Protein AF-A0A0Q6SC39-F1 (afdb_monomer_lite)

pLDDT: mean 83.77, std 18.22, range [26.28, 98.5]

Structure (mmCIF, N/CA/C/O backbone):
data_AF-A0A0Q6SC39-F1
#
_entry.id   AF-A0A0Q6SC39-F1
#
loop_
_atom_site.group_PDB
_atom_site.id
_atom_site.type_symbol
_atom_site.label_atom_id
_atom_site.label_alt_id
_atom_site.label_comp_id
_atom_site.label_asym_id
_atom_site.label_entity_id
_atom_site.label_seq_id
_atom_site.pdbx_PDB_ins_code
_atom_site.Cartn_x
_atom_site.Cartn_y
_atom_site.Cartn_z
_atom_site.occupancy
_atom_site.B_iso_or_equiv
_atom_site.auth_seq_id
_atom_site.auth_comp_id
_atom_site.auth_asym_id
_atom_site.auth_atom_id
_atom_site.pdbx_PDB_model_num
ATOM 1 N N . MET A 1 1 ? -21.296 -3.260 88.031 1.00 39.84 1 MET A N 1
ATOM 2 C CA . MET A 1 1 ? -19.851 -3.137 87.734 1.00 39.84 1 MET A CA 1
ATOM 3 C C . MET A 1 1 ? -19.519 -4.075 86.579 1.00 39.84 1 MET A C 1
ATOM 5 O O . MET A 1 1 ? -19.751 -5.253 86.766 1.00 39.84 1 MET A O 1
ATOM 9 N N . TYR A 1 2 ? -19.018 -3.526 85.454 1.00 38.09 2 TYR A N 1
ATOM 10 C CA . TYR A 1 2 ? -18.229 -4.161 84.362 1.00 38.09 2 TYR A CA 1
ATOM 11 C C . TYR A 1 2 ? -18.795 -5.415 83.644 1.00 38.09 2 TYR A C 1
ATOM 13 O O . TYR A 1 2 ? -19.240 -6.340 84.292 1.00 38.09 2 TYR A O 1
ATOM 21 N N . ARG A 1 3 ? -18.720 -5.637 82.322 1.00 42.62 3 ARG A N 1
ATOM 22 C CA . ARG A 1 3 ? -18.386 -4.903 81.079 1.00 42.62 3 ARG A CA 1
ATOM 23 C C . ARG A 1 3 ? -18.642 -5.920 79.929 1.00 42.62 3 ARG A C 1
ATOM 25 O O . ARG A 1 3 ? -18.236 -7.056 80.103 1.00 42.62 3 ARG A O 1
ATOM 32 N N . ARG A 1 4 ? -19.215 -5.468 78.793 1.00 48.25 4 ARG A N 1
ATOM 33 C CA . ARG A 1 4 ? -18.972 -5.835 77.356 1.00 48.25 4 ARG A CA 1
ATOM 34 C C . ARG A 1 4 ? -18.892 -7.336 76.963 1.00 48.25 4 ARG A C 1
ATOM 36 O O . ARG A 1 4 ? -18.172 -8.102 77.578 1.00 48.25 4 ARG A O 1
ATOM 43 N N . THR A 1 5 ? -19.516 -7.809 75.874 1.00 48.62 5 THR A N 1
ATOM 44 C CA . THR A 1 5 ? -19.033 -7.715 74.464 1.00 48.62 5 THR A CA 1
ATOM 45 C C . THR A 1 5 ? -20.111 -8.369 73.561 1.00 48.62 5 THR A C 1
ATOM 47 O O . THR A 1 5 ? -20.522 -9.484 73.847 1.00 48.62 5 THR A O 1
ATOM 50 N N . LEU A 1 6 ? -20.818 -7.624 72.700 1.00 45.66 6 LEU A N 1
ATOM 51 C CA . LEU A 1 6 ? -20.608 -7.482 71.242 1.00 45.66 6 LEU A CA 1
ATOM 52 C C . LEU A 1 6 ? -20.774 -8.783 70.422 1.00 45.66 6 LEU A C 1
ATOM 54 O O . LEU A 1 6 ? -19.853 -9.585 70.381 1.00 45.66 6 LEU A O 1
ATOM 58 N N . LEU A 1 7 ? -21.889 -8.914 69.689 1.00 38.16 7 LEU A N 1
ATOM 59 C CA . LEU A 1 7 ? -21.907 -9.410 68.301 1.00 38.16 7 LEU A CA 1
ATOM 60 C C . LEU A 1 7 ? -23.272 -9.100 67.659 1.00 38.16 7 LEU A C 1
ATOM 62 O O . LEU A 1 7 ? -24.247 -9.832 67.797 1.00 38.16 7 LEU A O 1
ATOM 66 N N . GLN A 1 8 ? -23.326 -7.943 66.997 1.00 40.03 8 GLN A N 1
ATOM 67 C CA . GLN A 1 8 ? -24.350 -7.581 66.020 1.00 40.03 8 GLN A CA 1
ATOM 68 C C . GLN A 1 8 ? -24.010 -8.274 64.698 1.00 40.03 8 GLN A C 1
ATOM 70 O O . GLN A 1 8 ? -22.961 -8.004 64.117 1.00 40.03 8 GLN A O 1
ATOM 75 N N . THR A 1 9 ? -24.898 -9.125 64.196 1.00 39.47 9 THR A N 1
ATOM 76 C CA . THR A 1 9 ? -24.872 -9.586 62.803 1.00 39.47 9 THR A CA 1
ATOM 77 C C . THR A 1 9 ? -25.864 -8.720 62.032 1.00 39.47 9 THR A C 1
ATOM 79 O O . THR A 1 9 ? -27.065 -8.975 62.030 1.00 39.47 9 THR A O 1
ATOM 82 N N . ILE A 1 10 ? -25.373 -7.621 61.455 1.00 43.56 10 ILE A N 1
ATOM 83 C CA . ILE A 1 10 ? -26.152 -6.771 60.551 1.00 43.56 10 ILE A CA 1
ATOM 84 C C . ILE A 1 10 ? -26.164 -7.446 59.182 1.00 43.56 10 ILE A C 1
ATOM 86 O O . ILE A 1 10 ? -25.128 -7.601 58.536 1.00 43.56 10 ILE A O 1
ATOM 90 N N . ALA A 1 11 ? -27.358 -7.849 58.760 1.00 38.91 11 ALA A N 1
ATOM 91 C CA . ALA A 1 11 ? -27.666 -8.212 57.392 1.00 38.91 11 ALA A CA 1
ATOM 92 C C . ALA A 1 11 ? -27.521 -6.968 56.498 1.00 38.91 11 ALA A C 1
ATOM 94 O O . ALA A 1 11 ? -28.356 -6.069 56.538 1.00 38.91 11 ALA A O 1
ATOM 95 N N . CYS A 1 12 ? -26.455 -6.922 55.699 1.00 32.28 12 CYS A N 1
ATOM 96 C CA . CYS A 1 12 ? -26.323 -6.006 54.569 1.00 32.28 12 CYS A CA 1
ATOM 97 C C . CYS A 1 12 ? -26.755 -6.759 53.306 1.00 32.28 12 CYS A C 1
ATOM 99 O O . CYS A 1 12 ? -25.953 -7.389 52.621 1.00 32.28 12 CYS A O 1
ATOM 101 N N . LEU A 1 13 ? -28.058 -6.732 53.045 1.00 33.56 13 LEU A N 1
ATOM 102 C CA . LEU A 1 13 ? -28.670 -7.114 51.780 1.00 33.56 13 LEU A CA 1
ATOM 103 C C . LEU A 1 13 ? -29.318 -5.855 51.200 1.00 33.56 13 LEU A C 1
ATOM 105 O O . LEU A 1 13 ? -29.989 -5.130 51.928 1.00 33.56 13 LEU A O 1
ATOM 109 N N . LEU A 1 14 ? -29.171 -5.696 49.882 1.00 34.84 14 LEU A N 1
ATOM 110 C CA . LEU A 1 14 ? -29.854 -4.744 48.994 1.00 34.84 14 LEU A CA 1
ATOM 111 C C . LEU A 1 14 ? -29.177 -3.375 48.842 1.00 34.84 14 LEU A C 1
ATOM 113 O O . LEU A 1 14 ? -29.286 -2.487 49.679 1.00 34.84 14 LEU A O 1
ATOM 117 N N . GLY A 1 15 ? -28.518 -3.212 47.692 1.00 30.25 15 GLY A N 1
ATOM 118 C CA . GLY A 1 15 ? -27.973 -1.928 47.260 1.00 30.25 15 GLY A CA 1
ATOM 119 C C . GLY A 1 15 ? -26.964 -1.969 46.112 1.00 30.25 15 GLY A C 1
ATOM 120 O O . GLY A 1 15 ? -26.379 -0.935 45.822 1.00 30.25 15 GLY A O 1
ATOM 121 N N . PHE A 1 16 ? -26.736 -3.106 45.439 1.00 32.59 16 PHE A N 1
ATOM 122 C CA . PHE A 1 16 ? -26.027 -3.102 44.154 1.00 32.59 16 PHE A CA 1
ATOM 123 C C . PHE A 1 16 ? -27.004 -2.630 43.072 1.00 32.59 16 PHE A C 1
ATOM 125 O O . PHE A 1 16 ? -27.629 -3.420 42.367 1.00 32.59 16 PHE A O 1
ATOM 132 N N . ALA A 1 17 ? -27.185 -1.312 42.994 1.00 29.38 17 ALA A N 1
ATOM 133 C CA . ALA A 1 17 ? -27.657 -0.681 41.778 1.00 29.38 17 ALA A CA 1
ATOM 134 C C . ALA A 1 17 ? -26.647 -1.049 40.689 1.00 29.38 17 ALA A C 1
ATOM 136 O O . ALA A 1 17 ? -25.486 -0.641 40.743 1.00 29.38 17 ALA A O 1
ATOM 137 N N . GLY A 1 18 ? -27.081 -1.897 39.759 1.00 28.31 18 GLY A N 1
ATOM 138 C CA . GLY A 1 18 ? -26.332 -2.241 38.567 1.00 28.31 18 GLY A CA 1
ATOM 139 C C . GLY A 1 18 ? -26.033 -0.970 37.789 1.00 28.31 18 GLY A C 1
ATOM 140 O O . GLY A 1 18 ? -26.856 -0.498 37.009 1.00 28.31 18 GLY A O 1
ATOM 141 N N . MET A 1 19 ? -24.845 -0.419 38.015 1.00 28.67 19 MET A N 1
ATOM 142 C CA . MET A 1 19 ? -24.201 0.490 37.091 1.00 28.67 19 MET A CA 1
ATOM 143 C C . MET A 1 19 ? -23.830 -0.363 35.879 1.00 28.67 19 MET A C 1
ATOM 145 O O . MET A 1 19 ? -22.755 -0.954 35.808 1.00 28.67 19 MET A O 1
ATOM 149 N N . LEU A 1 20 ? -24.791 -0.493 34.963 1.00 26.48 20 LEU A N 1
ATOM 150 C CA . LEU A 1 20 ? -24.542 -0.812 33.567 1.00 26.48 20 LEU A CA 1
ATOM 151 C C . LEU A 1 20 ? -23.579 0.263 33.056 1.00 26.48 20 LEU A C 1
ATOM 153 O O . LEU A 1 20 ? -23.995 1.312 32.574 1.00 26.48 20 LEU A O 1
ATOM 157 N N . MET A 1 21 ? -22.279 0.026 33.224 1.00 26.28 21 MET A N 1
ATOM 158 C CA . MET A 1 21 ? -21.268 0.655 32.394 1.00 26.28 21 MET A CA 1
ATOM 159 C C . MET A 1 21 ? -21.565 0.143 30.988 1.00 26.28 21 MET A C 1
ATOM 161 O O . MET A 1 21 ? -21.191 -0.972 30.629 1.00 26.28 21 MET A O 1
ATOM 165 N N . ALA A 1 22 ? -22.341 0.912 30.227 1.00 28.67 22 ALA A N 1
ATOM 166 C CA . ALA A 1 22 ? -22.345 0.782 28.786 1.00 28.67 22 ALA A CA 1
ATOM 167 C C . ALA A 1 22 ? -20.889 0.993 28.368 1.00 28.67 22 ALA A C 1
ATOM 169 O O . ALA A 1 22 ? -20.372 2.105 28.435 1.00 28.67 22 ALA A O 1
ATOM 170 N N . PHE A 1 23 ? -20.193 -0.102 28.075 1.00 31.17 23 PHE A N 1
ATOM 171 C CA . PHE A 1 23 ? -18.868 -0.056 27.487 1.00 31.17 23 PHE A CA 1
ATOM 172 C C . PHE A 1 23 ? -19.035 0.658 26.145 1.00 31.17 23 PHE A C 1
ATOM 174 O O . PHE A 1 23 ? -19.594 0.086 25.211 1.00 31.17 23 PHE A O 1
ATOM 181 N N . ASP A 1 24 ? -18.653 1.936 26.094 1.00 35.62 24 ASP A N 1
ATOM 182 C CA . ASP A 1 24 ? -18.688 2.755 24.886 1.00 35.62 24 ASP A CA 1
ATOM 183 C C . ASP A 1 24 ? -17.884 2.019 23.807 1.00 35.62 24 ASP A C 1
ATOM 185 O O . ASP A 1 24 ? -16.658 1.914 23.876 1.00 35.62 24 ASP A O 1
ATOM 189 N N . ALA A 1 25 ? -18.579 1.488 22.802 1.00 39.09 25 ALA A N 1
ATOM 190 C CA . ALA A 1 25 ? -18.015 0.823 21.626 1.00 39.09 25 ALA A CA 1
ATOM 191 C C . ALA A 1 25 ? -17.324 1.829 20.670 1.00 39.09 25 ALA A C 1
ATOM 193 O O . ALA A 1 25 ? -17.431 1.728 19.451 1.00 39.09 25 ALA A O 1
ATOM 194 N N . ARG A 1 26 ? -16.674 2.860 21.230 1.00 52.12 26 ARG A N 1
ATOM 195 C CA . ARG A 1 26 ? -16.344 4.145 20.589 1.00 52.12 26 ARG A CA 1
ATOM 196 C C . ARG A 1 26 ? -14.911 4.604 20.870 1.00 52.12 26 ARG A C 1
ATOM 198 O O . ARG A 1 26 ? -14.670 5.790 21.084 1.00 52.12 26 ARG A O 1
ATOM 205 N N . ALA A 1 27 ? -13.954 3.684 20.942 1.00 56.66 27 ALA A N 1
ATOM 206 C CA . ALA A 1 27 ? -12.552 4.069 21.078 1.00 56.66 27 ALA A CA 1
ATOM 207 C C . ALA A 1 27 ? -12.064 4.683 19.754 1.00 56.66 27 ALA A C 1
ATOM 209 O O . ALA A 1 27 ? -11.552 3.983 18.893 1.00 56.66 27 ALA A O 1
ATOM 210 N N . TYR A 1 28 ? -12.289 5.984 19.585 1.00 74.88 28 TYR A N 1
ATOM 211 C CA . TYR A 1 28 ? -11.718 6.804 18.523 1.00 74.88 28 TYR A CA 1
ATOM 212 C C . TYR A 1 28 ? -11.160 8.095 19.108 1.00 74.88 28 TYR A C 1
ATOM 214 O O . TYR A 1 28 ? -11.706 8.630 20.085 1.00 74.88 28 TYR A O 1
ATOM 222 N N . SER A 1 29 ? -10.089 8.628 18.519 1.00 84.94 29 SER A N 1
ATOM 223 C CA . SER A 1 29 ? -9.516 9.872 19.021 1.00 84.94 29 SER A CA 1
ATOM 224 C C . SER A 1 29 ? -10.442 11.062 18.756 1.00 84.94 29 SER A C 1
ATOM 226 O O . SER A 1 29 ? -11.143 11.165 17.743 1.00 84.94 29 SER A O 1
ATOM 228 N N . ALA A 1 30 ? -10.440 12.031 19.677 1.00 89.12 30 ALA A N 1
ATOM 229 C CA . ALA A 1 30 ? -11.134 13.303 19.465 1.00 89.12 30 ALA A CA 1
ATOM 230 C C . ALA A 1 30 ? -10.626 14.025 18.200 1.00 89.12 30 ALA A C 1
ATOM 232 O O . ALA A 1 30 ? -11.379 14.770 17.568 1.00 89.12 30 ALA A O 1
ATOM 233 N N . VAL A 1 31 ? -9.370 13.764 17.822 1.00 91.31 31 VAL A N 1
ATOM 234 C CA . VAL A 1 31 ? -8.718 14.275 16.614 1.00 91.31 31 VAL A CA 1
ATOM 235 C C . VAL A 1 31 ? -9.387 13.713 15.360 1.00 91.31 31 VAL A C 1
ATOM 237 O O . VAL A 1 31 ? -9.890 14.500 14.556 1.00 91.31 31 VAL A O 1
ATOM 240 N N . ALA A 1 32 ? -9.504 12.385 15.240 1.00 91.12 32 ALA A N 1
ATOM 241 C CA . ALA A 1 32 ? -10.145 11.737 14.096 1.00 91.12 32 ALA A CA 1
ATOM 242 C C . ALA A 1 32 ? -11.589 12.230 13.890 1.00 91.12 32 ALA A C 1
ATOM 244 O O . ALA A 1 32 ? -11.979 12.626 12.788 1.00 91.12 32 ALA A O 1
ATOM 245 N N . ARG A 1 33 ? -12.370 12.338 14.977 1.00 90.88 33 ARG A N 1
ATOM 246 C CA . ARG A 1 33 ? -13.735 12.897 14.918 1.00 90.88 33 ARG A CA 1
ATOM 247 C C . ARG A 1 33 ? -13.774 14.330 14.397 1.00 90.88 33 ARG A C 1
ATOM 249 O O . ARG A 1 33 ? -14.713 14.700 13.691 1.00 90.88 33 ARG A O 1
ATOM 256 N N . SER A 1 34 ? -12.818 15.157 14.818 1.00 91.88 34 SER A N 1
ATOM 257 C CA . SER A 1 34 ? -12.740 16.558 14.410 1.00 91.88 34 SER A CA 1
ATOM 258 C C . SER A 1 34 ? -12.472 16.667 12.910 1.00 91.88 34 SER A C 1
ATOM 260 O O . SER A 1 34 ? -13.179 17.404 12.223 1.00 91.88 34 SER A O 1
ATOM 262 N N . CYS A 1 35 ? -11.532 15.871 12.391 1.00 91.06 35 CYS A N 1
ATOM 263 C CA . CYS A 1 35 ? -11.224 15.806 10.963 1.00 91.06 35 CYS A CA 1
ATOM 264 C C . CYS A 1 35 ? -12.421 15.338 10.129 1.00 91.06 35 CYS A C 1
ATOM 266 O O . CYS A 1 35 ? -12.805 16.020 9.183 1.00 91.06 35 CYS A O 1
ATOM 268 N N . ILE A 1 36 ? -13.091 14.253 10.532 1.00 90.56 36 ILE A N 1
ATOM 269 C CA . ILE A 1 36 ? -14.281 13.761 9.822 1.00 90.56 36 ILE A CA 1
ATOM 270 C C . ILE A 1 36 ? -15.384 14.832 9.788 1.00 90.56 36 ILE A C 1
ATOM 272 O O . ILE A 1 36 ? -15.972 15.093 8.741 1.00 90.56 36 ILE A O 1
ATOM 276 N N . ARG A 1 37 ? -15.655 15.509 10.914 1.00 90.50 37 ARG A N 1
ATOM 277 C CA . ARG A 1 37 ? -16.643 16.604 10.956 1.00 90.50 37 ARG A CA 1
ATOM 278 C C . ARG A 1 37 ? -16.255 17.777 10.060 1.00 90.50 37 ARG A C 1
ATOM 280 O O . ARG A 1 37 ? -17.143 18.379 9.457 1.00 90.50 37 ARG A O 1
ATOM 287 N N . ALA A 1 38 ? -14.969 18.122 10.004 1.00 87.56 38 ALA A N 1
ATOM 288 C CA . ALA A 1 38 ? -14.474 19.184 9.140 1.00 87.56 38 ALA A CA 1
ATOM 289 C C . ALA A 1 38 ? -14.708 18.832 7.664 1.00 87.56 38 ALA A C 1
ATOM 291 O O . ALA A 1 38 ? -15.364 19.606 6.967 1.00 87.56 38 ALA A O 1
ATOM 292 N N . GLU A 1 39 ? -14.291 17.642 7.228 1.00 83.69 39 GLU A N 1
ATOM 293 C CA . GLU A 1 39 ? -14.503 17.167 5.853 1.00 83.69 39 GLU A CA 1
ATOM 294 C C . GLU A 1 39 ? -15.988 17.142 5.473 1.00 83.69 39 GLU A C 1
ATOM 296 O O . GLU A 1 39 ? -16.384 17.664 4.433 1.00 83.69 39 GLU A O 1
ATOM 301 N N . LEU A 1 40 ? -16.853 16.636 6.354 1.00 80.62 40 LEU A N 1
ATOM 302 C CA . LEU A 1 40 ? -18.294 16.607 6.101 1.00 80.62 40 LEU A CA 1
ATOM 303 C C . LEU A 1 40 ? -18.914 18.010 6.001 1.00 80.62 40 LEU A C 1
ATOM 305 O O . LEU A 1 40 ? -19.813 18.226 5.187 1.00 80.62 40 LEU A O 1
ATOM 309 N N . LYS A 1 41 ? -18.445 18.976 6.804 1.00 80.50 41 LYS A N 1
ATOM 310 C CA . LYS A 1 41 ? -18.946 20.361 6.789 1.00 80.50 41 LYS A CA 1
ATOM 311 C C . LYS A 1 41 ? -18.561 21.103 5.512 1.00 80.50 41 LYS A C 1
ATOM 313 O O . LYS A 1 41 ? -19.335 21.934 5.042 1.00 80.50 41 LYS A O 1
ATOM 318 N N . HIS A 1 42 ? -17.387 20.820 4.956 1.00 70.19 42 HIS A N 1
ATOM 319 C CA . HIS A 1 42 ? -16.942 21.416 3.697 1.00 70.19 42 HIS A CA 1
ATOM 320 C C . HIS A 1 42 ? -17.617 20.791 2.465 1.00 70.19 42 HIS A C 1
ATOM 322 O O . HIS A 1 42 ? -17.372 21.235 1.344 1.00 70.19 42 HIS A O 1
ATOM 328 N N . GLY A 1 43 ? -18.521 19.828 2.692 1.00 59.91 43 GLY A N 1
ATOM 329 C CA . GLY A 1 43 ? -18.917 18.846 1.703 1.00 59.91 43 GLY A CA 1
ATOM 330 C C . GLY A 1 43 ? -17.727 17.924 1.497 1.00 59.91 43 GLY A C 1
ATOM 331 O O . GLY A 1 43 ? -16.680 18.398 1.056 1.00 59.91 43 GLY A O 1
ATOM 332 N N . LEU A 1 44 ? -17.891 16.623 1.789 1.00 58.81 44 LEU A N 1
ATOM 333 C CA . LEU A 1 44 ? -16.975 15.586 1.286 1.00 58.81 44 LEU A CA 1
ATOM 334 C C . LEU A 1 44 ? -16.578 16.016 -0.112 1.00 58.81 44 LEU A C 1
ATOM 336 O O . LEU A 1 44 ? -17.506 16.340 -0.854 1.00 58.81 44 LEU A O 1
ATOM 340 N N . LYS A 1 45 ? -15.281 16.134 -0.428 1.00 52.12 45 LYS A N 1
ATOM 341 C CA . LYS A 1 45 ? -14.806 16.595 -1.742 1.00 52.12 45 LYS A CA 1
ATOM 342 C C . LYS A 1 45 ? -15.533 15.807 -2.837 1.00 52.12 45 LYS A C 1
ATOM 344 O O . LYS A 1 45 ? -15.085 14.772 -3.301 1.00 52.12 45 LYS A O 1
ATOM 349 N N . THR A 1 46 ? -16.691 16.310 -3.248 1.00 39.25 46 THR A N 1
ATOM 350 C CA . THR A 1 46 ? -17.606 15.689 -4.210 1.00 39.25 46 THR A CA 1
ATOM 351 C C . THR A 1 46 ? -17.131 16.010 -5.624 1.00 39.25 46 THR A C 1
ATOM 353 O O . THR A 1 46 ? -17.710 15.558 -6.607 1.00 39.25 46 THR A O 1
ATOM 356 N N . GLY A 1 47 ? -16.027 16.757 -5.738 1.00 34.69 47 GLY A N 1
ATOM 357 C CA . GLY A 1 47 ? -15.279 16.988 -6.958 1.00 34.69 47 GLY A CA 1
ATOM 358 C C . GLY A 1 47 ? -14.352 15.824 -7.285 1.00 34.69 47 GLY A C 1
ATOM 359 O O . GLY A 1 47 ? -13.149 15.987 -7.183 1.00 34.69 47 GLY A O 1
ATOM 360 N N . ILE A 1 48 ? -14.927 14.693 -7.703 1.00 38.84 48 ILE A N 1
ATOM 361 C CA . ILE A 1 48 ? -14.440 13.762 -8.747 1.00 38.84 48 ILE A CA 1
ATOM 362 C C . ILE A 1 48 ? -13.045 13.097 -8.574 1.00 38.84 48 ILE A C 1
ATOM 364 O O . ILE A 1 48 ? -12.803 12.079 -9.216 1.00 38.84 48 ILE A O 1
ATOM 368 N N . THR A 1 49 ? -12.134 13.556 -7.714 1.00 51.81 49 THR A N 1
ATOM 369 C CA . THR A 1 49 ? -10.804 12.947 -7.545 1.00 51.81 49 THR A CA 1
ATOM 370 C C . THR A 1 49 ? -10.733 12.130 -6.261 1.00 51.81 49 THR A C 1
ATOM 372 O O . THR A 1 49 ? -10.570 12.685 -5.174 1.00 51.81 49 THR A O 1
ATOM 375 N N . GLN A 1 50 ? -10.837 10.811 -6.421 1.00 64.25 50 GLN A N 1
ATOM 376 C CA . GLN A 1 50 ? -10.506 9.813 -5.404 1.00 64.25 50 GLN A CA 1
ATOM 377 C C . GLN A 1 50 ? -9.075 10.048 -4.893 1.00 64.25 50 GLN A C 1
ATOM 379 O O . GLN A 1 50 ? -8.171 10.312 -5.693 1.00 64.25 50 GLN A O 1
ATOM 384 N N . SER A 1 51 ? -8.858 9.985 -3.577 1.00 80.50 51 SER A N 1
ATOM 385 C CA . SER A 1 51 ? -7.498 10.075 -3.030 1.00 80.50 51 SER A CA 1
ATOM 386 C C . SER A 1 51 ? -6.700 8.808 -3.362 1.00 80.50 51 SER A C 1
ATOM 388 O O . SER A 1 51 ? -7.272 7.743 -3.597 1.00 80.50 51 SER A O 1
ATOM 390 N N . GLU A 1 52 ? -5.367 8.893 -3.360 1.00 83.75 52 GLU A N 1
ATOM 391 C CA . GLU A 1 52 ? -4.509 7.712 -3.538 1.00 83.75 52 GLU A CA 1
ATOM 392 C C . GLU A 1 52 ? -4.848 6.628 -2.500 1.00 83.75 52 GLU A C 1
ATOM 394 O O . GLU A 1 52 ? -5.036 5.470 -2.862 1.00 83.75 52 GLU A O 1
ATOM 399 N N . ALA A 1 53 ? -5.019 7.009 -1.230 1.00 86.75 53 ALA A N 1
ATOM 400 C CA . ALA A 1 53 ? -5.387 6.082 -0.163 1.00 86.75 53 ALA A CA 1
ATOM 401 C C . ALA A 1 53 ? -6.754 5.427 -0.404 1.00 86.75 53 ALA A C 1
ATOM 403 O O . ALA A 1 53 ? -6.897 4.218 -0.230 1.00 86.75 53 ALA A O 1
ATOM 404 N N . GLU A 1 54 ? -7.747 6.194 -0.861 1.00 90.44 54 GLU A N 1
ATOM 405 C CA . GLU A 1 54 ? -9.063 5.652 -1.191 1.00 90.44 54 GLU A CA 1
ATOM 406 C C . GLU A 1 54 ? -8.986 4.661 -2.363 1.00 90.44 54 GLU A C 1
ATOM 408 O O . GLU A 1 54 ? -9.583 3.588 -2.291 1.00 90.44 54 GLU A O 1
ATOM 413 N N . SER A 1 55 ? -8.200 4.958 -3.404 1.00 90.12 55 SER A N 1
ATOM 414 C CA . SER A 1 55 ? -7.960 4.021 -4.516 1.00 90.12 55 SER A CA 1
ATOM 415 C C . SER A 1 55 ? -7.332 2.717 -4.029 1.00 90.12 55 SER A C 1
ATOM 417 O O . SER A 1 55 ? -7.780 1.634 -4.402 1.00 90.12 55 SER A O 1
ATOM 419 N N . ARG A 1 56 ? -6.335 2.801 -3.143 1.00 91.81 56 ARG A N 1
ATOM 420 C CA . ARG A 1 56 ? -5.649 1.625 -2.589 1.00 91.81 56 ARG A CA 1
ATOM 421 C C . ARG A 1 56 ? -6.570 0.783 -1.711 1.00 91.81 56 ARG A C 1
ATOM 423 O O . ARG A 1 56 ? -6.557 -0.437 -1.826 1.00 91.81 56 ARG A O 1
ATOM 430 N N . ILE A 1 57 ? -7.416 1.402 -0.887 1.00 93.69 57 ILE A N 1
ATOM 431 C CA . ILE A 1 57 ? -8.438 0.679 -0.111 1.00 93.69 57 ILE A CA 1
ATOM 432 C C . ILE A 1 57 ? -9.405 -0.062 -1.038 1.00 93.69 57 ILE A C 1
ATOM 434 O O . ILE A 1 57 ? -9.769 -1.203 -0.760 1.00 93.69 57 ILE A O 1
ATOM 438 N N . TYR A 1 58 ? -9.796 0.549 -2.157 1.00 93.00 58 TYR A N 1
ATOM 439 C CA . TYR A 1 58 ? -10.710 -0.079 -3.111 1.00 93.00 58 TYR A CA 1
ATOM 440 C C . TYR A 1 58 ? -10.048 -1.261 -3.825 1.00 93.00 58 TYR A C 1
ATOM 442 O O . TYR A 1 58 ? -10.675 -2.307 -3.989 1.00 93.00 58 TYR A O 1
ATOM 450 N N . GLU A 1 59 ? -8.781 -1.126 -4.214 1.00 92.06 59 GLU A N 1
ATOM 451 C CA . GLU A 1 59 ? -7.975 -2.222 -4.763 1.00 92.06 59 GLU A CA 1
ATOM 452 C C . GLU A 1 59 ? -7.867 -3.388 -3.771 1.00 92.06 59 GLU A C 1
ATOM 454 O O . GLU A 1 59 ? -8.145 -4.532 -4.136 1.00 92.06 59 GLU A O 1
ATOM 459 N N . ILE A 1 60 ? -7.554 -3.094 -2.502 1.00 95.06 60 ILE A N 1
ATOM 460 C CA . ILE A 1 60 ? -7.487 -4.094 -1.432 1.00 95.06 60 ILE A CA 1
ATOM 461 C C . ILE A 1 60 ? -8.838 -4.786 -1.258 1.00 95.06 60 ILE A C 1
ATOM 463 O O . ILE A 1 60 ? -8.890 -6.010 -1.280 1.00 95.06 60 ILE A O 1
ATOM 467 N N . ALA A 1 61 ? -9.933 -4.034 -1.118 1.00 93.75 61 ALA A N 1
ATOM 468 C CA . ALA A 1 61 ? -11.268 -4.601 -0.944 1.00 93.75 61 ALA A CA 1
ATOM 469 C C . ALA A 1 61 ? -11.640 -5.540 -2.097 1.00 93.75 61 ALA A C 1
ATOM 471 O O . ALA A 1 61 ? -12.053 -6.678 -1.863 1.00 93.75 61 ALA A O 1
ATOM 472 N N . ASN A 1 62 ? -11.408 -5.110 -3.336 1.00 92.81 62 ASN A N 1
ATOM 473 C CA . ASN A 1 62 ? -11.703 -5.918 -4.513 1.00 92.81 62 ASN A CA 1
ATOM 474 C C . ASN A 1 62 ? -10.844 -7.192 -4.579 1.00 92.81 62 ASN A C 1
ATOM 476 O O . ASN A 1 62 ? -11.360 -8.249 -4.947 1.00 92.81 62 ASN A O 1
ATOM 480 N N . SER A 1 63 ? -9.566 -7.135 -4.185 1.00 89.88 63 SER A N 1
ATOM 481 C CA . SER A 1 63 ? -8.653 -8.292 -4.245 1.00 89.88 63 SER A CA 1
ATOM 482 C C . SER A 1 63 ? -9.027 -9.428 -3.277 1.00 89.88 63 SER A C 1
ATOM 484 O O . SER A 1 63 ? -8.659 -10.592 -3.489 1.00 89.88 63 SER A O 1
ATOM 486 N N . ILE A 1 64 ? -9.824 -9.113 -2.252 1.00 87.56 64 ILE A N 1
ATOM 487 C CA . ILE A 1 64 ? -10.378 -10.066 -1.279 1.00 87.56 64 ILE A CA 1
ATOM 488 C C . ILE A 1 64 ? -11.892 -10.286 -1.437 1.00 87.56 64 ILE A C 1
ATOM 490 O O . ILE A 1 64 ? -12.507 -10.943 -0.598 1.00 87.56 64 ILE A O 1
ATOM 494 N N . GLY A 1 65 ? -12.499 -9.778 -2.514 1.00 87.88 65 GLY A N 1
ATOM 495 C CA . GLY A 1 65 ? -13.911 -10.006 -2.836 1.00 87.88 65 GLY A CA 1
ATOM 496 C C . GLY A 1 65 ? -14.907 -9.199 -1.996 1.00 87.88 65 GLY A C 1
ATOM 497 O O . GLY A 1 65 ? -16.060 -9.610 -1.861 1.00 87.88 65 GLY A O 1
ATOM 498 N N . LEU A 1 66 ? -14.487 -8.066 -1.431 1.00 89.19 66 LEU A N 1
ATOM 499 C CA . LEU A 1 66 ? -15.355 -7.126 -0.725 1.00 89.19 66 LEU A CA 1
ATOM 500 C C . LEU A 1 66 ? -15.701 -5.930 -1.614 1.00 89.19 66 LEU A C 1
ATOM 502 O O . LEU A 1 66 ? -14.857 -5.397 -2.327 1.00 89.19 66 LEU A O 1
ATOM 506 N N . ALA A 1 67 ? -16.948 -5.468 -1.529 1.00 86.94 67 ALA A N 1
ATOM 507 C CA . ALA A 1 67 ? -17.331 -4.193 -2.118 1.00 86.94 67 ALA A CA 1
ATOM 508 C C . ALA A 1 67 ? -16.821 -3.052 -1.215 1.00 86.94 67 ALA A C 1
ATOM 510 O O . ALA A 1 67 ? -17.180 -3.033 -0.037 1.00 86.94 67 ALA A O 1
ATOM 511 N N . PRO A 1 68 ? -16.049 -2.076 -1.727 1.00 79.62 68 PRO A N 1
ATOM 512 C CA . PRO A 1 68 ? -15.543 -0.962 -0.916 1.00 79.62 68 PRO A CA 1
ATOM 513 C C . PRO A 1 68 ? -16.617 0.081 -0.554 1.00 79.62 68 PRO A C 1
ATOM 515 O O . PRO A 1 68 ? -16.326 1.103 0.065 1.00 79.62 68 PRO A O 1
ATOM 518 N N . SER A 1 69 ? -17.870 -0.141 -0.960 1.00 81.00 69 SER A N 1
ATOM 519 C CA . SER A 1 69 ? -18.965 0.803 -0.763 1.00 81.00 69 SER A CA 1
ATOM 520 C C . SER A 1 69 ? -19.234 1.065 0.720 1.00 81.00 69 SER A C 1
ATOM 522 O O . SER A 1 69 ? -19.442 0.124 1.483 1.00 81.00 69 SER A O 1
ATOM 524 N N . GLY A 1 70 ? -19.334 2.343 1.092 1.00 84.31 70 GLY A N 1
ATOM 525 C CA . GLY A 1 70 ? -19.726 2.768 2.441 1.00 84.31 70 GLY A CA 1
ATOM 526 C C . GLY A 1 70 ? -18.564 3.086 3.384 1.00 84.31 70 GLY A C 1
ATOM 527 O O . GLY A 1 70 ? -18.821 3.483 4.520 1.00 84.31 70 GLY A O 1
ATOM 528 N N . ILE A 1 71 ? -17.319 2.963 2.915 1.00 90.44 71 ILE A N 1
ATOM 529 C CA . ILE A 1 71 ? -16.121 3.391 3.643 1.00 90.44 71 ILE A CA 1
ATOM 530 C C . ILE A 1 71 ? -15.765 4.810 3.211 1.00 90.44 71 ILE A C 1
ATOM 532 O O . ILE A 1 71 ? -15.653 5.093 2.020 1.00 90.44 71 ILE A O 1
ATOM 536 N N . VAL A 1 72 ? -15.566 5.698 4.179 1.00 91.75 72 VAL A N 1
ATOM 537 C CA . VAL A 1 72 ? -15.122 7.073 3.948 1.00 91.75 72 VAL A CA 1
ATOM 538 C C . VAL A 1 72 ? -13.667 7.201 4.384 1.00 91.75 72 VAL A C 1
ATOM 540 O O . VAL A 1 72 ? -13.345 7.040 5.560 1.00 91.75 72 VAL A O 1
ATOM 543 N N . VAL A 1 73 ? -12.781 7.505 3.439 1.00 92.19 73 VAL A N 1
ATOM 544 C CA . VAL A 1 73 ? -11.349 7.682 3.706 1.00 92.19 73 VAL A CA 1
ATOM 545 C C . VAL A 1 73 ? -11.046 9.171 3.879 1.00 92.19 73 VAL A C 1
ATOM 547 O O . VAL A 1 73 ? -11.360 9.976 3.005 1.00 92.19 73 VAL A O 1
ATOM 550 N N . VAL A 1 74 ? -10.460 9.551 5.015 1.00 92.00 74 VAL A N 1
ATOM 551 C CA . VAL A 1 74 ? -10.241 10.947 5.419 1.00 92.00 74 VAL A CA 1
ATOM 552 C C . VAL A 1 74 ? -8.767 11.185 5.724 1.00 92.00 74 VAL A C 1
ATOM 554 O O . VAL A 1 74 ? -8.215 10.581 6.640 1.00 92.00 74 VAL A O 1
ATOM 557 N N . ASP A 1 75 ? -8.145 12.111 4.997 1.00 92.12 75 ASP A N 1
ATOM 558 C CA . ASP A 1 75 ? -6.833 12.638 5.376 1.00 92.12 75 ASP A CA 1
ATOM 559 C C . ASP A 1 75 ? -6.980 13.626 6.544 1.00 92.12 75 ASP A C 1
ATOM 561 O O . ASP A 1 75 ? -7.824 14.524 6.542 1.00 92.12 75 ASP A O 1
ATOM 565 N N . CYS A 1 76 ? -6.163 13.433 7.569 1.00 91.88 76 CYS A N 1
ATOM 566 C CA . CYS A 1 76 ? -6.160 14.175 8.813 1.00 91.88 76 CYS A CA 1
ATOM 567 C C . CYS A 1 76 ? -4.714 14.386 9.261 1.00 91.88 76 CYS A C 1
ATOM 569 O O . CYS A 1 76 ? -4.183 13.650 10.089 1.00 91.88 76 CYS A O 1
ATOM 571 N N . GLY A 1 77 ? -4.073 15.442 8.758 1.00 90.62 77 GLY A N 1
ATOM 572 C CA . GLY A 1 77 ? -2.683 15.768 9.105 1.00 90.62 77 GLY A CA 1
ATOM 573 C C . GLY A 1 77 ? -2.425 16.087 10.588 1.00 90.62 77 GLY A C 1
ATOM 574 O O . GLY A 1 77 ? -1.273 16.220 10.990 1.00 90.62 77 GLY A O 1
ATOM 575 N N . SER A 1 78 ? -3.473 16.236 11.407 1.00 91.69 78 SER A N 1
ATOM 576 C CA . SER A 1 78 ? -3.368 16.386 12.865 1.00 91.69 78 SER A CA 1
ATOM 577 C C . SER A 1 78 ? -3.398 15.058 13.624 1.00 91.69 78 SER A C 1
ATOM 579 O O . SER A 1 78 ? -3.074 15.047 14.813 1.00 91.69 78 SER A O 1
ATOM 581 N N . LEU A 1 79 ? -3.783 13.960 12.967 1.00 89.50 79 LEU A N 1
ATOM 582 C CA . LEU A 1 79 ? -3.642 12.612 13.505 1.00 89.50 79 LEU A CA 1
ATOM 583 C C . LEU A 1 79 ? -2.157 12.231 13.516 1.00 89.50 79 LEU A C 1
ATOM 585 O O . LEU A 1 79 ? -1.395 12.699 12.674 1.00 89.50 79 LEU A O 1
ATOM 589 N N . HIS A 1 80 ? -1.714 11.419 14.472 1.00 88.69 80 HIS A N 1
ATOM 590 C CA . HIS A 1 80 ? -0.315 10.985 14.504 1.00 88.69 80 HIS A CA 1
ATOM 591 C C . HIS A 1 80 ? -0.016 9.936 13.416 1.00 88.69 80 HIS A C 1
ATOM 593 O O . HIS A 1 80 ? 1.052 9.968 12.810 1.00 88.69 80 HIS A O 1
ATOM 599 N N . ASP A 1 81 ? -0.976 9.050 13.160 1.00 90.12 81 ASP A N 1
ATOM 600 C CA . ASP A 1 81 ? -0.859 7.831 12.360 1.00 90.12 81 ASP A CA 1
ATOM 601 C C . ASP A 1 81 ? -2.168 7.549 11.588 1.00 90.12 81 ASP A C 1
ATOM 603 O O . ASP A 1 81 ? -2.584 8.387 10.783 1.00 90.12 81 ASP A O 1
ATOM 607 N N . GLY A 1 82 ? -2.789 6.382 11.782 1.00 91.56 82 GLY A N 1
ATOM 608 C CA . GLY A 1 82 ? -4.025 5.935 11.150 1.00 91.56 82 GLY A CA 1
ATOM 609 C C . GLY A 1 82 ? -4.993 5.350 12.177 1.00 91.56 82 GLY A C 1
ATOM 610 O O . GLY A 1 82 ? -4.579 4.811 13.197 1.00 91.56 82 GLY A O 1
ATOM 611 N N . GLU A 1 83 ? -6.289 5.501 11.919 1.00 93.56 83 GLU A N 1
ATOM 612 C CA . GLU A 1 83 ? -7.358 4.932 12.734 1.00 93.56 83 GLU A CA 1
ATOM 613 C C . GLU A 1 83 ? -8.525 4.471 11.849 1.00 93.56 83 GLU A C 1
ATOM 615 O O . GLU A 1 83 ? -8.992 5.194 10.961 1.00 93.56 83 GLU A O 1
ATOM 620 N N . ALA A 1 84 ? -9.076 3.303 12.166 1.00 93.62 84 ALA A N 1
ATOM 621 C CA . ALA A 1 84 ? -10.329 2.793 11.626 1.00 93.62 84 ALA A CA 1
ATOM 622 C C . ALA A 1 84 ? -11.492 2.966 12.615 1.00 93.62 84 ALA A C 1
ATOM 624 O O . ALA A 1 84 ? -11.420 2.561 13.777 1.00 93.62 84 ALA A O 1
ATOM 625 N N . LEU A 1 85 ? -12.607 3.527 12.144 1.00 91.06 85 LEU A N 1
ATOM 626 C CA . LEU A 1 85 ? -13.734 3.919 12.983 1.00 91.06 85 LEU A CA 1
ATOM 627 C C . LEU A 1 85 ? -15.063 3.404 12.441 1.00 91.06 85 LEU A C 1
ATOM 629 O O . LEU A 1 85 ? -15.315 3.381 11.238 1.00 91.06 85 LEU A O 1
ATOM 633 N N . TYR A 1 86 ? -15.965 3.105 13.370 1.00 92.12 86 TYR A N 1
ATOM 634 C CA . TYR A 1 86 ? -17.379 2.885 13.098 1.00 92.12 86 TYR A CA 1
ATOM 635 C C . TYR A 1 86 ? -18.215 3.844 13.945 1.00 92.12 86 TYR A C 1
ATOM 637 O O . TYR A 1 86 ? -17.954 4.012 15.139 1.00 92.12 86 TYR A O 1
ATOM 645 N N . SER A 1 87 ? -19.243 4.440 13.343 1.00 90.75 87 SER A N 1
ATOM 646 C CA . SER A 1 87 ? -20.268 5.197 14.063 1.00 90.75 87 SER A CA 1
ATOM 647 C C . SER A 1 87 ? -21.664 4.672 13.755 1.00 90.75 87 SER A C 1
ATOM 649 O O . SER A 1 87 ? -22.005 4.408 12.601 1.00 90.75 87 SER A O 1
ATOM 651 N N . ASP A 1 88 ? -22.481 4.570 14.803 1.00 89.50 88 ASP A N 1
ATOM 652 C CA . ASP A 1 88 ? -23.884 4.152 14.768 1.00 89.50 88 ASP A CA 1
ATOM 653 C C . ASP A 1 88 ? -24.872 5.320 14.596 1.00 89.50 88 ASP A C 1
ATOM 655 O O . ASP A 1 88 ? -26.084 5.103 14.575 1.00 89.50 88 ASP A O 1
ATOM 659 N N . GLY A 1 89 ? -24.386 6.561 14.498 1.00 89.44 89 GLY A N 1
ATOM 660 C CA . GLY A 1 89 ? -25.237 7.744 14.365 1.00 89.44 89 GLY A CA 1
ATOM 661 C C . GLY A 1 89 ? -25.785 8.323 15.676 1.00 89.44 89 GLY A C 1
ATOM 662 O O . GLY A 1 89 ? -26.348 9.419 15.671 1.00 89.44 89 GLY A O 1
ATOM 663 N N . GLN A 1 90 ? -25.661 7.619 16.806 1.00 86.62 90 GLN A N 1
ATOM 664 C CA . GLN A 1 90 ? -26.457 7.913 18.009 1.00 86.62 90 GLN A CA 1
ATOM 665 C C . GLN A 1 90 ? -25.966 9.134 18.799 1.00 86.62 90 GLN A C 1
ATOM 667 O O . GLN A 1 90 ? -26.725 9.725 19.564 1.00 86.62 90 GLN A O 1
ATOM 672 N N . ASP A 1 91 ? -24.707 9.539 18.632 1.00 82.19 91 ASP A N 1
ATOM 673 C CA . ASP A 1 91 ? -24.110 10.694 19.317 1.00 82.19 91 ASP A CA 1
ATOM 674 C C . ASP A 1 91 ? -24.080 11.967 18.446 1.00 82.19 91 ASP A C 1
ATOM 676 O O . ASP A 1 91 ? -23.309 12.900 18.700 1.00 82.19 91 ASP A O 1
ATOM 680 N N . GLY A 1 92 ? -24.908 12.002 17.395 1.00 84.19 92 GLY A N 1
ATOM 681 C CA . GLY A 1 92 ? -24.946 13.086 16.412 1.00 84.19 92 GLY A CA 1
ATOM 682 C C . GLY A 1 92 ? -23.726 13.122 15.486 1.00 84.19 92 GLY A C 1
ATOM 683 O O . GLY A 1 92 ? -23.585 14.053 14.691 1.00 84.19 92 GLY A O 1
ATOM 684 N N . PHE A 1 93 ? -22.822 12.144 15.585 1.00 85.88 93 PHE A N 1
ATOM 685 C CA . PHE A 1 93 ? -21.812 11.887 14.569 1.00 85.88 93 PHE A CA 1
ATOM 686 C C . PHE A 1 93 ? -22.431 11.079 13.424 1.00 85.88 93 PHE A C 1
ATOM 688 O O . PHE A 1 93 ? -23.237 10.199 13.703 1.00 85.88 93 PHE A O 1
ATOM 695 N N . PRO A 1 94 ? -22.113 11.352 12.150 1.00 88.31 94 PRO A N 1
ATOM 696 C CA . PRO A 1 94 ? -22.736 10.614 11.057 1.00 88.31 94 PRO A CA 1
ATOM 697 C C . PRO A 1 94 ? -22.421 9.124 11.095 1.00 88.31 94 PRO A C 1
ATOM 699 O O . PRO A 1 94 ? -21.293 8.718 11.360 1.00 88.31 94 PRO A O 1
ATOM 702 N N . GLN A 1 95 ? -23.452 8.323 10.835 1.00 91.12 95 GLN A N 1
ATOM 703 C CA . GLN A 1 95 ? -23.320 6.879 10.741 1.00 91.12 95 GLN A CA 1
ATOM 704 C C . GLN A 1 95 ? -22.425 6.522 9.550 1.00 91.12 95 GLN A C 1
ATOM 706 O O . GLN A 1 95 ? -22.633 7.030 8.446 1.00 91.12 95 GLN A O 1
ATOM 711 N N . GLY A 1 96 ? -21.472 5.615 9.757 1.00 91.56 96 GLY A N 1
ATOM 712 C CA . GLY A 1 96 ? -20.580 5.170 8.692 1.00 91.56 96 GLY A CA 1
ATOM 713 C C . GLY A 1 96 ? -19.344 4.433 9.188 1.00 91.56 96 GLY A C 1
ATOM 714 O O . GLY A 1 96 ? -19.098 4.328 10.393 1.00 91.56 96 GLY A O 1
ATOM 715 N N . GLU A 1 97 ? -18.578 3.932 8.224 1.00 92.75 97 GLU A N 1
ATOM 716 C CA . GLU A 1 97 ? -17.247 3.368 8.424 1.00 92.75 97 GLU A CA 1
ATOM 717 C C . GLU A 1 97 ? -16.218 4.356 7.890 1.00 92.75 97 GLU A C 1
ATOM 719 O O . GLU A 1 97 ? -16.359 4.863 6.777 1.00 92.75 97 GLU A O 1
ATOM 724 N N . TYR A 1 98 ? -15.197 4.644 8.687 1.00 93.75 98 TYR A N 1
ATOM 725 C CA . TYR A 1 98 ? -14.202 5.654 8.365 1.00 93.75 98 TYR A CA 1
ATOM 726 C C . TYR A 1 98 ? -12.804 5.073 8.506 1.00 93.75 98 TYR A C 1
ATOM 728 O O . TYR A 1 98 ? -12.526 4.364 9.469 1.00 93.75 98 TYR A O 1
ATOM 736 N N . ILE A 1 99 ? -11.923 5.416 7.573 1.00 94.19 99 ILE A N 1
ATOM 737 C CA . ILE A 1 99 ? -10.477 5.261 7.737 1.00 94.19 99 ILE A CA 1
ATOM 738 C C . ILE A 1 99 ? -9.906 6.667 7.746 1.00 94.19 99 ILE A C 1
ATOM 740 O O . ILE A 1 99 ? -10.020 7.389 6.757 1.00 94.19 99 ILE A O 1
ATOM 744 N N . VAL A 1 100 ? -9.333 7.074 8.870 1.00 93.62 100 VAL A N 1
ATOM 745 C CA . VAL A 1 100 ? -8.690 8.376 9.025 1.00 93.62 100 VAL A CA 1
ATOM 746 C C . VAL A 1 100 ? -7.195 8.144 9.078 1.00 93.62 100 VAL A C 1
ATOM 748 O O . VAL A 1 100 ? -6.744 7.264 9.796 1.00 93.62 100 VAL A O 1
ATOM 751 N N . TYR A 1 101 ? -6.417 8.910 8.329 1.00 93.19 101 TYR A N 1
ATOM 752 C CA . TYR A 1 101 ? -4.969 8.736 8.297 1.00 93.19 101 TYR A CA 1
ATOM 753 C C . TYR A 1 101 ? -4.262 10.076 8.168 1.00 93.19 101 TYR A C 1
ATOM 755 O O . TYR A 1 101 ? -4.816 11.027 7.626 1.00 93.19 101 TYR A O 1
ATOM 763 N N . ASN A 1 102 ? -3.023 10.149 8.636 1.00 91.50 102 ASN A N 1
ATOM 764 C CA . ASN A 1 102 ? -2.125 11.252 8.338 1.00 91.50 102 ASN A CA 1
ATOM 765 C C . ASN A 1 102 ? -1.304 10.916 7.088 1.00 91.50 102 ASN A C 1
ATOM 767 O O . ASN A 1 102 ? -0.419 10.056 7.132 1.00 91.50 102 ASN A O 1
ATOM 771 N N . GLU A 1 103 ? -1.554 11.614 5.976 1.00 91.25 103 GLU A N 1
ATOM 772 C CA . GLU A 1 103 ? -0.829 11.386 4.720 1.00 91.25 103 GLU A CA 1
ATOM 773 C C . GLU A 1 103 ? 0.696 11.496 4.876 1.00 91.25 103 GLU A C 1
ATOM 775 O O . GLU A 1 103 ? 1.441 10.678 4.331 1.00 91.25 103 GLU A O 1
ATOM 780 N N . SER A 1 104 ? 1.179 12.474 5.645 1.00 86.75 104 SER A N 1
ATOM 781 C CA . SER A 1 104 ? 2.619 12.681 5.841 1.00 86.75 104 SER A CA 1
ATOM 782 C C . SER A 1 104 ? 3.258 11.520 6.598 1.00 86.75 104 SER A C 1
ATOM 784 O O . SER A 1 104 ? 4.350 11.076 6.236 1.00 86.75 104 SER A O 1
ATOM 786 N N . TRP A 1 105 ? 2.568 10.997 7.615 1.00 90.75 105 TRP A N 1
ATOM 787 C CA . TRP A 1 105 ? 3.025 9.819 8.345 1.00 90.75 105 TRP A CA 1
ATOM 788 C C . TRP A 1 105 ? 3.030 8.578 7.450 1.00 90.75 105 TRP A C 1
ATOM 790 O O . TRP A 1 105 ? 4.052 7.901 7.381 1.00 90.75 105 TRP A O 1
ATOM 800 N N . VAL A 1 106 ? 1.952 8.323 6.696 1.00 88.25 106 VAL A N 1
ATOM 801 C CA . VAL A 1 106 ? 1.873 7.169 5.782 1.00 88.25 106 VAL A CA 1
ATOM 802 C C . VAL A 1 106 ? 3.010 7.203 4.758 1.00 88.25 106 VAL A C 1
ATOM 804 O O . VAL A 1 106 ? 3.687 6.194 4.563 1.00 88.25 106 VAL A O 1
ATOM 807 N N . ARG A 1 107 ? 3.280 8.364 4.144 1.00 87.12 107 ARG A N 1
ATOM 808 C CA . ARG A 1 107 ? 4.379 8.524 3.174 1.00 87.12 107 ARG A CA 1
ATOM 809 C C . ARG A 1 107 ? 5.754 8.284 3.805 1.00 87.12 107 ARG A C 1
ATOM 811 O O . ARG A 1 107 ? 6.619 7.681 3.174 1.00 87.12 107 ARG A O 1
ATOM 818 N N . LEU A 1 108 ? 5.963 8.716 5.049 1.00 82.88 108 LEU A N 1
ATOM 819 C CA . LEU A 1 108 ? 7.211 8.473 5.780 1.00 82.88 108 LEU A CA 1
ATOM 820 C C . LEU A 1 108 ? 7.363 7.004 6.214 1.00 82.88 108 LEU A C 1
ATOM 822 O O . LEU A 1 108 ? 8.470 6.451 6.216 1.00 82.88 108 LEU A O 1
ATOM 826 N N . ALA A 1 109 ? 6.259 6.370 6.603 1.00 86.50 109 ALA A N 1
ATOM 827 C CA . ALA A 1 109 ? 6.217 4.985 7.037 1.00 86.50 109 ALA A CA 1
ATOM 828 C C . ALA A 1 109 ? 6.481 4.032 5.865 1.00 86.50 109 ALA A C 1
ATOM 830 O O . ALA A 1 109 ? 7.434 3.258 5.953 1.00 86.50 109 ALA A O 1
ATOM 831 N N . ALA A 1 110 ? 5.711 4.153 4.778 1.00 85.25 110 ALA A N 1
ATOM 832 C CA . ALA A 1 110 ? 5.772 3.268 3.612 1.00 85.25 110 ALA A CA 1
ATOM 833 C C . ALA A 1 110 ? 6.891 3.594 2.606 1.00 85.25 110 ALA A C 1
ATOM 835 O O . ALA A 1 110 ? 7.232 2.779 1.749 1.00 85.25 110 ALA A O 1
ATOM 836 N N . GLY A 1 111 ? 7.448 4.807 2.651 1.00 85.06 111 GLY A N 1
ATOM 837 C CA . GLY A 1 111 ? 8.462 5.231 1.692 1.00 85.06 111 GLY A CA 1
ATOM 838 C C . GLY A 1 111 ? 7.951 5.179 0.247 1.00 85.06 111 GLY A C 1
ATOM 839 O O . GLY A 1 111 ? 6.964 5.825 -0.096 1.00 85.06 111 GLY A O 1
ATOM 840 N N . THR A 1 112 ? 8.660 4.444 -0.615 1.00 81.75 112 THR A N 1
ATOM 841 C CA . THR A 1 112 ? 8.339 4.336 -2.055 1.00 81.75 112 THR A CA 1
ATOM 842 C C . THR A 1 112 ? 7.861 2.949 -2.482 1.00 81.75 112 THR A C 1
ATOM 844 O O . THR A 1 112 ? 7.542 2.767 -3.655 1.00 81.75 112 THR A O 1
ATOM 847 N N . ASP A 1 113 ? 7.812 1.977 -1.564 1.00 84.31 113 ASP A N 1
ATOM 848 C CA . ASP A 1 113 ? 7.379 0.616 -1.883 1.00 84.31 113 ASP A CA 1
ATOM 849 C C . ASP A 1 113 ? 5.851 0.493 -1.718 1.00 84.31 113 ASP A C 1
ATOM 851 O O . ASP A 1 113 ? 5.337 0.645 -0.603 1.00 84.31 113 ASP A O 1
ATOM 855 N N . PRO A 1 114 ? 5.091 0.203 -2.792 1.00 87.00 114 PRO A N 1
ATOM 856 C CA . PRO A 1 114 ? 3.640 0.053 -2.701 1.00 87.00 114 PRO A CA 1
ATOM 857 C C . PRO A 1 114 ? 3.204 -1.091 -1.771 1.00 87.00 114 PRO A C 1
ATOM 859 O O . PRO A 1 114 ? 2.129 -0.998 -1.183 1.00 87.00 114 PRO A O 1
ATOM 862 N N . THR A 1 115 ? 4.034 -2.124 -1.569 1.00 92.31 115 THR A N 1
ATOM 863 C CA . THR A 1 115 ? 3.815 -3.205 -0.587 1.00 92.31 115 THR A CA 1
ATOM 864 C C . THR A 1 115 ? 3.527 -2.632 0.793 1.00 92.31 115 THR A C 1
ATOM 866 O O . THR A 1 115 ? 2.572 -3.026 1.463 1.00 92.31 115 THR A O 1
ATOM 869 N N . GLN A 1 116 ? 4.346 -1.669 1.209 1.00 94.00 116 GLN A N 1
ATOM 870 C CA . GLN A 1 116 ? 4.264 -1.080 2.534 1.00 94.00 116 GLN A CA 1
ATOM 871 C C . GLN A 1 116 ? 2.989 -0.243 2.687 1.00 94.00 116 GLN A C 1
ATOM 873 O O . GLN A 1 116 ? 2.334 -0.285 3.727 1.00 94.00 116 GLN A O 1
ATOM 878 N N . LEU A 1 117 ? 2.572 0.446 1.621 1.00 93.75 117 LEU A N 1
ATOM 879 C CA . LEU A 1 117 ? 1.306 1.176 1.599 1.00 93.75 117 LEU A CA 1
ATOM 880 C C . LEU A 1 117 ? 0.095 0.234 1.679 1.00 93.75 117 LEU A C 1
ATOM 882 O O . LEU A 1 117 ? -0.837 0.507 2.438 1.00 93.75 117 LEU A O 1
ATOM 886 N N . TYR A 1 118 ? 0.113 -0.882 0.939 1.00 96.38 118 TYR A N 1
ATOM 887 C CA . TYR A 1 118 ? -0.947 -1.890 1.016 1.00 96.38 118 TYR A CA 1
ATOM 888 C C . TYR A 1 118 ? -1.073 -2.479 2.417 1.00 96.38 118 TYR A C 1
ATOM 890 O O . TYR A 1 118 ? -2.192 -2.714 2.867 1.00 96.38 118 TYR A O 1
ATOM 898 N N . PHE A 1 119 ? 0.043 -2.678 3.123 1.00 97.38 119 PHE A N 1
ATOM 899 C CA . PHE A 1 119 ? -0.001 -3.153 4.500 1.00 97.38 119 PHE A CA 1
ATOM 900 C C . PHE A 1 119 ? -0.651 -2.141 5.443 1.00 97.38 119 PHE A C 1
ATOM 902 O O . PHE A 1 119 ? -1.580 -2.513 6.147 1.00 97.38 119 PHE A O 1
ATOM 909 N N . ILE A 1 120 ? -0.204 -0.877 5.444 1.00 96.06 120 ILE A N 1
ATOM 910 C CA . ILE A 1 120 ? -0.727 0.156 6.360 1.00 96.06 120 ILE A CA 1
ATOM 911 C C . ILE A 1 120 ? -2.233 0.336 6.163 1.00 96.06 120 ILE A C 1
ATOM 913 O O . ILE A 1 120 ? -3.010 0.273 7.110 1.00 96.06 120 ILE A O 1
ATOM 917 N N . LEU A 1 121 ? -2.662 0.524 4.914 1.00 96.00 121 LEU A N 1
ATOM 918 C CA . LEU A 1 121 ? -4.076 0.728 4.606 1.00 96.00 121 LEU A CA 1
ATOM 919 C C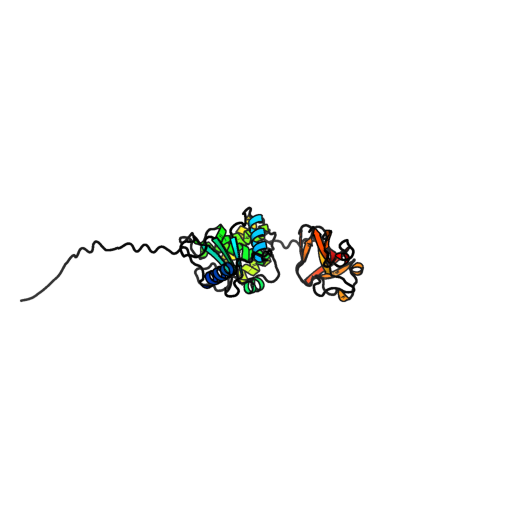 . LEU A 1 121 ? -4.889 -0.558 4.790 1.00 96.00 121 LEU A C 1
ATOM 921 O O . LEU A 1 121 ? -6.028 -0.516 5.254 1.00 96.00 121 LEU A O 1
ATOM 925 N N . GLY A 1 122 ? -4.297 -1.707 4.465 1.00 97.06 122 GLY A N 1
ATOM 926 C CA . GLY A 1 122 ? -4.885 -3.014 4.714 1.00 97.06 122 GLY A CA 1
ATOM 927 C C . GLY A 1 122 ? -5.109 -3.263 6.202 1.00 97.06 122 GLY A C 1
ATOM 928 O O . GLY A 1 122 ? -6.179 -3.729 6.565 1.00 97.06 122 GLY A O 1
ATOM 929 N N . HIS A 1 123 ? -4.160 -2.902 7.064 1.00 97.69 123 HIS A N 1
ATOM 930 C CA . HIS A 1 123 ? -4.266 -3.023 8.517 1.00 97.69 123 HIS A CA 1
ATOM 931 C C . HIS A 1 123 ? -5.489 -2.258 9.050 1.00 97.69 123 HIS A C 1
ATOM 933 O O . HIS A 1 123 ? -6.370 -2.863 9.668 1.00 97.69 123 HIS A O 1
ATOM 939 N N . GLU A 1 124 ? -5.622 -0.971 8.711 1.00 95.94 124 GLU A N 1
ATOM 940 C CA . GLU A 1 124 ? -6.792 -0.168 9.103 1.00 95.94 124 GLU A CA 1
ATOM 941 C C . GLU A 1 124 ? -8.095 -0.748 8.549 1.00 95.94 124 GLU A C 1
ATOM 943 O O . GLU A 1 124 ? -9.100 -0.886 9.252 1.00 95.94 124 GLU A O 1
ATOM 948 N N . PHE A 1 125 ? -8.088 -1.179 7.288 1.00 96.50 125 PHE A N 1
ATOM 949 C CA . PHE A 1 125 ? -9.262 -1.820 6.716 1.00 96.50 125 PHE A CA 1
ATOM 950 C C . PHE A 1 125 ? -9.611 -3.138 7.427 1.00 96.50 125 PHE A C 1
ATOM 952 O O . PHE A 1 125 ? -10.786 -3.449 7.633 1.00 96.50 125 PHE A O 1
ATOM 959 N N . GLY A 1 126 ? -8.605 -3.873 7.896 1.00 96.88 126 GLY A N 1
ATOM 960 C CA . GLY A 1 126 ? -8.752 -5.069 8.713 1.00 96.88 126 GLY A CA 1
ATOM 961 C C . GLY A 1 126 ? -9.495 -4.804 10.020 1.00 96.88 126 GLY A C 1
ATOM 962 O O . GLY A 1 126 ? -10.315 -5.634 10.424 1.00 96.88 126 GLY A O 1
ATOM 963 N N . HIS A 1 127 ? -9.301 -3.643 10.654 1.00 96.44 127 HIS A N 1
ATOM 964 C CA . HIS A 1 127 ? -10.090 -3.251 11.827 1.00 96.44 127 HIS A CA 1
ATOM 965 C C . HIS A 1 127 ? -11.586 -3.101 11.509 1.00 96.44 127 HIS A C 1
ATOM 967 O O . HIS A 1 127 ? -12.426 -3.530 12.313 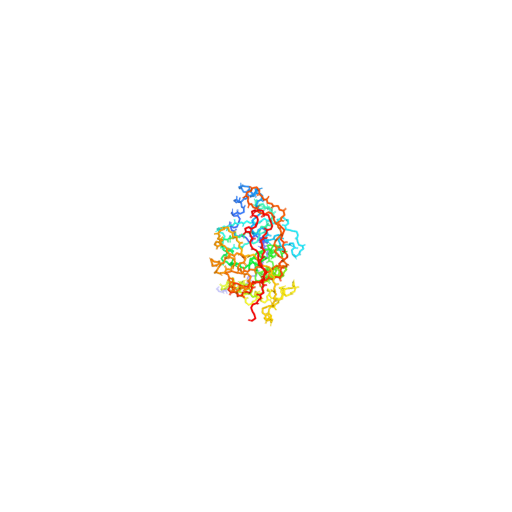1.00 96.44 127 HIS A O 1
ATOM 973 N N . LEU A 1 128 ? -11.929 -2.555 10.336 1.00 94.88 128 LEU A N 1
ATOM 974 C CA . LEU A 1 128 ? -13.317 -2.439 9.874 1.00 94.88 128 LEU A CA 1
ATOM 975 C C . LEU A 1 128 ? -13.915 -3.806 9.533 1.00 94.88 128 LEU A C 1
ATOM 977 O O . LEU A 1 128 ? -14.969 -4.169 10.063 1.00 94.88 128 LEU A O 1
ATOM 981 N N . VAL A 1 129 ? -13.218 -4.605 8.719 1.00 95.44 129 VAL A N 1
ATOM 982 C CA . VAL A 1 129 ? -13.687 -5.933 8.290 1.00 95.44 129 VAL A CA 1
ATOM 983 C C . VAL A 1 129 ? -13.919 -6.849 9.490 1.00 95.44 129 VAL A C 1
ATOM 985 O O . VAL A 1 129 ? -14.957 -7.509 9.582 1.00 95.44 129 VAL A O 1
ATOM 988 N N . ASN A 1 130 ? -13.009 -6.834 10.465 1.00 95.56 130 ASN A N 1
ATOM 989 C CA . ASN A 1 130 ? -13.153 -7.620 11.686 1.00 95.56 130 ASN A CA 1
ATOM 990 C C . ASN A 1 130 ? -14.111 -6.998 12.712 1.00 95.56 130 ASN A C 1
ATOM 992 O O . ASN A 1 130 ? -14.347 -7.608 13.760 1.00 95.56 130 ASN A O 1
ATOM 996 N N . ARG A 1 131 ? -14.695 -5.825 12.433 1.00 94.81 131 ARG A N 1
ATOM 997 C CA . ARG A 1 131 ? -15.621 -5.102 13.319 1.00 94.81 131 ARG A CA 1
ATOM 998 C C . ARG A 1 131 ? -15.026 -4.876 14.713 1.00 94.81 131 ARG A C 1
ATOM 1000 O O . ARG A 1 131 ? -15.717 -5.037 15.718 1.00 94.81 131 ARG A O 1
ATOM 1007 N N . HIS A 1 132 ? -13.740 -4.523 14.796 1.00 94.25 132 HIS A N 1
ATOM 1008 C CA . HIS A 1 132 ? -13.019 -4.404 16.071 1.00 94.25 132 HIS A CA 1
ATOM 1009 C C . HIS A 1 132 ? -13.634 -3.372 17.027 1.00 94.25 132 HIS A C 1
ATOM 1011 O O . HIS A 1 132 ? -13.661 -3.612 18.238 1.00 94.25 132 HIS A O 1
ATOM 1017 N N . ALA A 1 133 ? -14.205 -2.287 16.493 1.00 90.06 133 ALA A N 1
ATOM 1018 C CA . ALA A 1 133 ? -14.937 -1.285 17.272 1.00 90.06 133 ALA A CA 1
ATOM 1019 C C . ALA A 1 133 ? -16.145 -1.878 18.029 1.00 90.06 133 ALA A C 1
ATOM 1021 O O . ALA A 1 133 ? -16.464 -1.446 19.132 1.00 90.06 133 ALA A O 1
ATOM 1022 N N . LEU A 1 134 ? -16.774 -2.924 17.481 1.00 90.94 134 LEU A N 1
ATOM 1023 C CA . LEU A 1 134 ? -17.973 -3.566 18.035 1.00 90.94 134 LEU A CA 1
ATOM 1024 C C . LEU A 1 134 ? -17.661 -4.786 18.917 1.00 90.94 134 LEU A C 1
ATOM 1026 O O . LEU A 1 134 ? -18.574 -5.468 19.383 1.00 90.94 134 LEU A O 1
ATOM 1030 N N . LYS A 1 135 ? -16.377 -5.086 19.146 1.00 91.56 135 LYS A N 1
ATOM 1031 C CA . LYS A 1 135 ? -15.916 -6.272 19.881 1.00 91.56 135 LYS A CA 1
ATOM 1032 C C . LYS A 1 135 ? -15.142 -5.872 21.146 1.00 91.56 135 LYS A C 1
ATOM 1034 O O . LYS A 1 135 ? -13.917 -5.993 21.175 1.00 91.56 135 LYS A O 1
ATOM 1039 N N . PRO A 1 136 ? -15.810 -5.405 22.219 1.00 88.44 136 PRO A N 1
ATOM 1040 C CA . PRO A 1 136 ? -15.129 -4.983 23.449 1.00 88.44 136 PRO A CA 1
ATOM 1041 C C . PRO A 1 136 ? -14.459 -6.144 24.202 1.00 88.44 136 PRO A C 1
ATOM 1043 O O . PRO A 1 136 ? -13.505 -5.922 24.935 1.00 88.44 136 PRO A O 1
ATOM 1046 N N . ASN A 1 137 ? -14.923 -7.380 23.988 1.00 92.69 137 ASN A N 1
ATOM 1047 C CA . ASN A 1 137 ? -14.384 -8.576 24.644 1.00 92.69 137 ASN A CA 1
ATOM 1048 C C . ASN A 1 137 ? -13.125 -9.144 23.965 1.00 92.69 137 ASN A C 1
ATOM 1050 O O . ASN A 1 137 ? -12.554 -10.105 24.471 1.00 92.69 137 ASN A O 1
ATOM 1054 N N . VAL A 1 138 ? -12.717 -8.597 22.816 1.00 93.00 138 VAL A N 1
ATOM 1055 C CA . VAL A 1 138 ? -11.445 -8.948 22.171 1.00 93.00 138 VAL A CA 1
ATOM 1056 C C . VAL A 1 138 ? -10.393 -7.966 22.672 1.00 93.00 138 VAL A C 1
ATOM 1058 O O . VAL A 1 138 ? -10.625 -6.752 22.646 1.00 93.00 138 VAL A O 1
ATOM 1061 N N . SER A 1 139 ? -9.268 -8.490 23.160 1.00 94.31 139 SER A N 1
ATOM 1062 C CA . SER A 1 139 ? -8.178 -7.667 23.683 1.00 94.31 139 SER A CA 1
ATOM 1063 C C . SER A 1 139 ? -7.610 -6.754 22.590 1.00 94.31 139 SER A C 1
ATOM 1065 O O . SER A 1 139 ? -7.740 -7.053 21.403 1.00 94.31 139 SER A O 1
ATOM 1067 N N . GLN A 1 140 ? -6.993 -5.629 22.970 1.00 92.44 140 GLN A N 1
ATOM 1068 C CA . GLN A 1 140 ? -6.319 -4.775 21.983 1.00 92.44 140 GLN A CA 1
ATOM 1069 C C . GLN A 1 140 ? -5.246 -5.574 21.237 1.00 92.44 140 GLN A C 1
ATOM 1071 O O . GLN A 1 140 ? -5.234 -5.562 20.015 1.00 92.44 140 GLN A O 1
ATOM 1076 N N . HIS A 1 141 ? -4.434 -6.344 21.964 1.00 94.06 141 HIS A N 1
ATOM 1077 C CA . HIS A 1 141 ? -3.399 -7.212 21.401 1.00 94.06 141 HIS A CA 1
ATOM 1078 C C . HIS A 1 141 ? -3.944 -8.141 20.302 1.00 94.06 141 HIS A C 1
ATOM 1080 O O . HIS A 1 141 ? -3.440 -8.126 19.182 1.00 94.06 141 HIS A O 1
ATOM 1086 N N . ASP A 1 142 ? -5.050 -8.846 20.560 1.00 96.62 142 ASP A N 1
ATOM 1087 C CA . ASP A 1 142 ? -5.658 -9.745 19.569 1.00 96.62 142 ASP A CA 1
ATOM 1088 C C . ASP A 1 142 ? -6.267 -8.998 18.371 1.00 96.62 142 ASP A C 1
ATOM 1090 O O . ASP A 1 142 ? -6.265 -9.525 17.256 1.00 96.62 142 ASP A O 1
ATOM 1094 N N . LYS A 1 143 ? -6.817 -7.792 18.585 1.00 95.81 143 LYS A N 1
ATOM 1095 C CA . LYS A 1 143 ? -7.336 -6.942 17.498 1.00 95.81 143 LYS A CA 1
ATOM 1096 C C . LYS A 1 143 ? -6.209 -6.528 16.561 1.00 95.81 143 LYS A C 1
ATOM 1098 O O . LYS A 1 143 ? -6.350 -6.653 15.350 1.00 95.81 143 LYS A O 1
ATOM 1103 N N . GLU A 1 144 ? -5.092 -6.081 17.117 1.00 96.12 144 GLU A N 1
ATOM 1104 C CA . GLU A 1 144 ? -3.912 -5.688 16.348 1.00 96.12 144 GLU A CA 1
ATOM 1105 C C . GLU A 1 144 ? -3.352 -6.868 15.548 1.00 96.12 144 GLU A C 1
ATOM 1107 O O . GLU A 1 144 ? -3.144 -6.737 14.348 1.00 96.12 144 GLU A O 1
ATOM 1112 N N . LEU A 1 145 ? -3.222 -8.058 16.151 1.00 97.44 145 LEU A N 1
ATOM 1113 C CA . LEU A 1 145 ? -2.768 -9.252 15.426 1.00 97.44 145 LEU A CA 1
ATOM 1114 C C . LEU A 1 145 ? -3.718 -9.668 14.292 1.00 97.44 145 LEU A C 1
ATOM 1116 O O . LEU A 1 145 ? -3.268 -10.126 13.240 1.00 97.44 145 LEU A O 1
ATOM 1120 N N . GLN A 1 146 ? -5.033 -9.521 14.484 1.00 98.12 146 GLN A N 1
ATOM 1121 C CA . GLN A 1 146 ? -6.025 -9.766 13.429 1.00 98.12 146 GLN A CA 1
ATOM 1122 C C . GLN A 1 146 ? -5.911 -8.743 12.292 1.00 98.12 146 GLN A C 1
ATOM 1124 O O . GLN A 1 146 ? -6.047 -9.112 11.123 1.00 98.12 146 GLN A O 1
ATOM 1129 N N . ALA A 1 147 ? -5.652 -7.477 12.619 1.00 97.56 147 ALA A N 1
ATOM 1130 C CA . ALA A 1 147 ? -5.439 -6.418 11.642 1.00 97.56 147 ALA A CA 1
ATOM 1131 C C . ALA A 1 147 ? -4.113 -6.596 10.881 1.00 97.56 147 ALA A C 1
ATOM 1133 O O . ALA A 1 147 ? -4.114 -6.519 9.655 1.00 97.56 147 ALA A O 1
ATOM 1134 N N . ASP A 1 148 ? -3.021 -6.960 11.560 1.00 98.25 148 ASP A N 1
ATOM 1135 C CA . ASP A 1 148 ? -1.727 -7.290 10.945 1.00 98.25 148 ASP A CA 1
ATOM 1136 C C . ASP A 1 148 ? -1.847 -8.484 9.992 1.00 98.25 148 ASP A C 1
ATOM 1138 O O . ASP A 1 148 ? -1.375 -8.442 8.854 1.00 98.25 148 ASP A O 1
ATOM 1142 N N . ALA A 1 149 ? -2.546 -9.541 10.416 1.00 98.50 149 ALA A N 1
ATOM 1143 C CA . ALA A 1 149 ? -2.837 -10.680 9.555 1.00 98.50 149 ALA A CA 1
ATOM 1144 C C . ALA A 1 149 ? -3.636 -10.254 8.312 1.00 98.50 149 ALA A C 1
ATOM 1146 O O . ALA A 1 149 ? -3.318 -10.666 7.193 1.00 98.50 149 ALA A O 1
ATOM 1147 N N . PHE A 1 150 ? -4.662 -9.418 8.472 1.00 98.31 150 PHE A N 1
ATOM 1148 C CA . PHE A 1 150 ? -5.448 -8.939 7.340 1.00 98.31 150 PHE A CA 1
ATOM 1149 C C . PHE A 1 150 ? -4.613 -8.065 6.391 1.00 98.31 150 PHE A C 1
ATOM 1151 O O . PHE A 1 150 ? -4.630 -8.298 5.182 1.00 98.31 150 PHE A O 1
ATOM 1158 N N . GLY A 1 151 ? -3.834 -7.116 6.920 1.00 97.88 151 GLY A N 1
ATOM 1159 C CA . GLY A 1 151 ? -2.934 -6.273 6.134 1.00 97.88 151 GLY A CA 1
ATOM 1160 C C . GLY A 1 151 ? -1.939 -7.105 5.327 1.00 97.88 151 GLY A C 1
ATOM 1161 O O . GLY A 1 151 ? -1.758 -6.880 4.135 1.00 97.88 151 GLY A O 1
ATOM 1162 N N . ALA A 1 152 ? -1.365 -8.146 5.926 1.00 98.19 152 ALA A N 1
ATOM 1163 C CA . ALA A 1 152 ? -0.455 -9.052 5.232 1.00 98.19 152 ALA A CA 1
ATOM 1164 C C . ALA A 1 152 ? -1.145 -9.882 4.132 1.00 98.19 152 ALA A C 1
ATOM 1166 O O . ALA A 1 152 ? -0.577 -10.090 3.060 1.00 98.19 152 ALA A O 1
ATOM 1167 N N . CYS A 1 153 ? -2.389 -10.315 4.353 1.00 97.94 153 CYS A N 1
ATOM 1168 C CA . CYS A 1 153 ? -3.190 -10.957 3.310 1.00 97.94 153 CYS A CA 1
ATOM 1169 C C . CYS A 1 153 ? -3.460 -10.002 2.137 1.00 97.94 153 CYS A C 1
ATOM 1171 O O . CYS A 1 153 ? -3.349 -10.406 0.979 1.00 97.94 153 CYS A O 1
ATOM 1173 N N . ALA A 1 154 ? -3.770 -8.733 2.426 1.00 97.44 154 ALA A N 1
ATOM 1174 C CA . ALA A 1 154 ? -3.935 -7.708 1.402 1.00 97.44 154 ALA A CA 1
ATOM 1175 C C . ALA A 1 154 ? -2.655 -7.558 0.568 1.00 97.44 154 ALA A C 1
ATOM 1177 O O . ALA A 1 154 ? -2.723 -7.613 -0.657 1.00 97.44 154 ALA A O 1
ATOM 1178 N N . VAL A 1 155 ? -1.484 -7.476 1.209 1.00 96.88 155 VAL A N 1
ATOM 1179 C CA . VAL A 1 155 ? -0.193 -7.436 0.502 1.00 96.88 155 VAL A CA 1
ATOM 1180 C C . VAL A 1 155 ? -0.015 -8.652 -0.411 1.00 96.88 155 VAL A C 1
ATOM 1182 O O . VAL A 1 155 ? 0.318 -8.479 -1.581 1.00 96.88 155 VAL A O 1
ATOM 1185 N N . ALA A 1 156 ? -0.283 -9.866 0.079 1.00 96.06 156 ALA A N 1
ATOM 1186 C CA . ALA A 1 156 ? -0.189 -11.083 -0.730 1.00 96.06 156 ALA A CA 1
ATOM 1187 C C . ALA A 1 156 ? -1.097 -11.030 -1.969 1.00 96.06 156 ALA A C 1
ATOM 1189 O O . ALA A 1 156 ? -0.664 -11.351 -3.073 1.00 96.06 156 ALA A O 1
ATOM 1190 N N . ARG A 1 157 ? -2.344 -10.569 -1.811 1.00 93.81 157 ARG A N 1
ATOM 1191 C CA . ARG A 1 157 ? -3.299 -10.437 -2.925 1.00 93.81 157 ARG A CA 1
ATOM 1192 C C . ARG A 1 157 ? -2.940 -9.348 -3.924 1.00 93.81 157 ARG A C 1
ATOM 1194 O O . ARG A 1 157 ? -3.352 -9.435 -5.077 1.00 93.81 157 ARG A O 1
ATOM 1201 N N . MET A 1 158 ? -2.148 -8.373 -3.502 1.00 93.12 158 MET A N 1
ATOM 1202 C CA . MET A 1 158 ? -1.587 -7.344 -4.371 1.00 93.12 158 MET A CA 1
ATOM 1203 C C . MET A 1 158 ? -0.213 -7.731 -4.944 1.00 93.12 158 MET A C 1
ATOM 1205 O O . MET A 1 158 ? 0.437 -6.887 -5.557 1.00 93.12 158 MET A O 1
ATOM 1209 N N . ASN A 1 159 ? 0.229 -8.986 -4.768 1.00 92.62 159 ASN A N 1
ATOM 1210 C CA . ASN A 1 159 ? 1.553 -9.481 -5.164 1.00 92.62 159 ASN A CA 1
ATOM 1211 C C . ASN A 1 159 ? 2.711 -8.633 -4.597 1.00 92.62 159 ASN A C 1
ATOM 1213 O O . ASN A 1 159 ? 3.725 -8.429 -5.265 1.00 92.62 159 ASN A O 1
ATOM 1217 N N . GLY A 1 160 ? 2.543 -8.093 -3.385 1.00 90.75 160 GLY A N 1
ATOM 1218 C CA . GLY A 1 160 ? 3.582 -7.321 -2.705 1.00 90.75 160 GLY A CA 1
ATOM 1219 C C . GLY A 1 160 ? 4.744 -8.196 -2.230 1.00 90.75 160 GLY A C 1
ATOM 1220 O O . GLY A 1 160 ? 4.641 -9.416 -2.194 1.00 90.75 160 GLY A O 1
ATOM 1221 N N . ASN A 1 161 ? 5.863 -7.574 -1.867 1.00 90.75 161 ASN A N 1
ATOM 1222 C CA . ASN A 1 161 ? 7.077 -8.265 -1.437 1.00 90.75 161 ASN A CA 1
ATOM 1223 C C . ASN A 1 161 ? 7.061 -8.580 0.077 1.00 90.75 161 ASN A C 1
ATOM 1225 O O . ASN A 1 161 ? 6.819 -7.695 0.896 1.00 90.75 161 ASN A O 1
ATOM 1229 N N . TRP A 1 162 ? 7.352 -9.830 0.462 1.00 94.81 162 TRP A N 1
ATOM 1230 C CA . TRP A 1 162 ? 7.387 -10.230 1.877 1.00 94.81 162 TRP A CA 1
ATOM 1231 C C . TRP A 1 162 ? 8.446 -9.468 2.686 1.00 94.81 162 TRP A C 1
ATOM 1233 O O . TRP A 1 162 ? 8.139 -8.997 3.777 1.00 94.81 162 TRP A O 1
ATOM 1243 N N . ASP A 1 163 ? 9.662 -9.313 2.162 1.00 92.38 163 ASP A N 1
ATOM 1244 C CA . ASP A 1 163 ? 10.765 -8.688 2.902 1.00 92.38 163 ASP A CA 1
ATOM 1245 C C . ASP A 1 163 ? 10.462 -7.214 3.212 1.00 92.38 163 ASP A C 1
ATOM 1247 O O . ASP A 1 163 ? 10.671 -6.754 4.334 1.00 92.38 163 ASP A O 1
ATOM 1251 N N . ALA A 1 164 ? 9.886 -6.488 2.249 1.00 92.81 164 ALA A N 1
ATOM 1252 C CA . ALA A 1 164 ? 9.448 -5.106 2.420 1.00 92.81 164 ALA A CA 1
ATOM 1253 C C . ALA A 1 164 ? 8.301 -4.979 3.435 1.00 92.81 164 ALA A C 1
ATOM 1255 O O . ALA A 1 164 ? 8.254 -4.005 4.192 1.00 92.81 164 ALA A O 1
ATOM 1256 N N . LEU A 1 165 ? 7.385 -5.954 3.465 1.00 95.75 165 LEU A N 1
ATOM 1257 C CA . LEU A 1 165 ? 6.343 -6.050 4.484 1.00 95.75 165 LEU A CA 1
ATOM 1258 C C . LEU A 1 165 ? 6.952 -6.310 5.871 1.00 95.75 165 LEU A C 1
ATOM 1260 O O . LEU A 1 165 ? 6.639 -5.588 6.815 1.00 95.75 165 LEU A O 1
ATOM 1264 N N . GLU A 1 166 ? 7.830 -7.304 6.008 1.00 95.25 166 GLU A N 1
ATOM 1265 C CA . GLU A 1 166 ? 8.473 -7.635 7.282 1.00 95.25 166 GLU A CA 1
ATOM 1266 C C . GLU A 1 166 ? 9.292 -6.454 7.824 1.00 95.25 166 GLU A C 1
ATOM 1268 O O . GLU A 1 166 ? 9.168 -6.111 9.004 1.00 95.25 166 GLU A O 1
ATOM 1273 N N . GLU A 1 167 ? 10.075 -5.790 6.967 1.00 93.19 167 GLU A N 1
ATOM 1274 C CA . GLU A 1 167 ? 10.821 -4.577 7.315 1.00 93.19 167 GLU A CA 1
ATOM 1275 C C . GLU A 1 167 ? 9.888 -3.504 7.885 1.00 93.19 167 GLU A C 1
ATOM 1277 O O . GLU A 1 167 ? 10.159 -2.942 8.952 1.00 93.19 167 GLU A O 1
ATOM 1282 N N . LEU A 1 168 ? 8.764 -3.246 7.208 1.00 94.44 168 LEU A N 1
ATOM 1283 C CA . LEU A 1 168 ? 7.786 -2.270 7.667 1.00 94.44 168 LEU A CA 1
ATOM 1284 C C . LEU A 1 168 ? 7.184 -2.661 9.016 1.00 94.44 168 LEU A C 1
ATOM 1286 O O . LEU A 1 168 ? 7.120 -1.813 9.901 1.00 94.44 168 LEU A O 1
ATOM 1290 N N . VAL A 1 169 ? 6.744 -3.909 9.196 1.00 94.75 169 VAL A N 1
ATOM 1291 C CA . VAL A 1 169 ? 6.136 -4.355 10.461 1.00 94.75 169 VAL A CA 1
ATOM 1292 C C . VAL A 1 169 ? 7.116 -4.151 11.613 1.00 94.75 169 VAL A C 1
ATOM 1294 O O . VAL A 1 169 ? 6.748 -3.590 12.644 1.00 94.75 169 V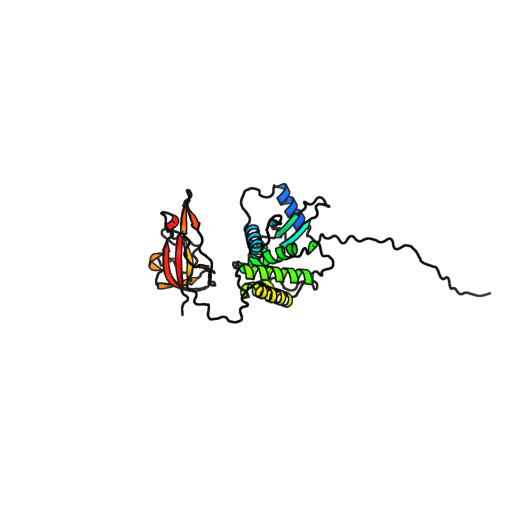AL A O 1
ATOM 1297 N N . ARG A 1 170 ? 8.387 -4.520 11.422 1.00 92.06 170 ARG A N 1
ATOM 1298 C CA . ARG A 1 170 ? 9.439 -4.320 12.430 1.00 92.06 170 ARG A CA 1
ATOM 1299 C C . ARG A 1 170 ? 9.703 -2.841 12.710 1.00 92.06 170 ARG A C 1
ATOM 1301 O O . ARG A 1 170 ? 9.891 -2.471 13.865 1.00 92.06 170 ARG A O 1
ATOM 1308 N N . LYS A 1 171 ? 9.682 -1.991 11.679 1.00 89.06 171 LYS A N 1
ATOM 1309 C CA . LYS A 1 171 ? 9.806 -0.530 11.814 1.00 89.06 171 LYS A CA 1
ATOM 1310 C C . LYS A 1 171 ? 8.623 0.077 12.573 1.00 89.06 171 LYS A C 1
ATOM 1312 O O . LYS A 1 171 ? 8.825 0.968 13.394 1.00 89.06 171 LYS A O 1
ATOM 1317 N N . LEU A 1 172 ? 7.404 -0.375 12.282 1.00 88.38 172 LEU A N 1
ATOM 1318 C CA . LEU A 1 172 ? 6.174 0.161 12.857 1.00 88.38 172 LEU A CA 1
ATOM 1319 C C . LEU A 1 172 ? 5.914 -0.322 14.278 1.00 88.38 172 LEU A C 1
ATOM 1321 O O . LEU A 1 172 ? 5.262 0.410 15.005 1.00 88.38 172 LEU A O 1
ATOM 1325 N N . ARG A 1 173 ? 6.399 -1.505 14.677 1.00 84.06 173 ARG A N 1
ATOM 1326 C CA . ARG A 1 173 ? 6.150 -2.138 15.987 1.00 84.06 173 ARG A CA 1
ATOM 1327 C C . ARG A 1 173 ? 7.346 -2.011 16.948 1.00 84.06 173 ARG A C 1
ATOM 1329 O O . ARG A 1 173 ? 7.845 -3.009 17.456 1.00 84.06 173 ARG A O 1
ATOM 1336 N N . GLY A 1 174 ? 7.804 -0.778 17.189 1.00 69.81 174 GLY A N 1
ATOM 1337 C CA . GLY A 1 174 ? 8.813 -0.447 18.211 1.00 69.81 174 GLY A CA 1
ATOM 1338 C C . GLY A 1 174 ? 8.374 -0.729 19.663 1.00 69.81 174 GLY A C 1
ATOM 1339 O O . GLY A 1 174 ? 7.533 -1.587 19.916 1.00 69.81 174 GLY A O 1
ATOM 1340 N N . ASP A 1 175 ? 8.918 0.008 20.638 1.00 60.03 175 ASP A N 1
ATOM 1341 C CA . ASP A 1 175 ? 8.547 -0.133 22.059 1.00 60.03 175 ASP A CA 1
ATOM 1342 C C . ASP A 1 175 ? 7.139 0.443 22.331 1.00 60.03 175 ASP A C 1
ATOM 1344 O O . ASP A 1 175 ? 6.977 1.549 22.853 1.00 60.03 175 ASP A O 1
ATOM 1348 N N . PHE A 1 176 ? 6.098 -0.298 21.946 1.00 68.69 176 PHE A N 1
ATOM 1349 C CA . PHE A 1 176 ? 4.708 0.027 22.265 1.00 68.69 176 PHE A CA 1
ATOM 1350 C C . PHE A 1 176 ? 4.347 -0.377 23.702 1.00 68.69 176 PHE A C 1
ATOM 1352 O O . PHE A 1 176 ? 5.022 -1.206 24.321 1.00 68.69 176 PHE A O 1
ATOM 1359 N N . PRO A 1 177 ? 3.262 0.188 24.264 1.00 70.62 177 PRO A N 1
ATOM 1360 C CA . PRO A 1 177 ? 2.730 -0.253 25.547 1.00 70.62 177 PRO A CA 1
ATOM 1361 C C . PRO A 1 177 ? 2.407 -1.756 25.550 1.00 70.62 177 PRO A C 1
ATOM 1363 O O . PRO A 1 177 ? 2.081 -2.341 24.521 1.00 70.62 177 PRO A O 1
ATOM 1366 N N . THR A 1 178 ? 2.418 -2.379 26.731 1.00 77.00 178 THR A N 1
ATOM 1367 C CA . THR A 1 178 ? 2.298 -3.841 26.913 1.00 77.00 178 THR A CA 1
ATOM 1368 C C . THR A 1 178 ? 0.993 -4.479 26.415 1.00 77.00 178 THR A C 1
ATOM 1370 O O . THR A 1 178 ? 0.874 -5.700 26.436 1.00 77.00 178 THR A O 1
ATOM 1373 N N . ASN A 1 179 ? -0.003 -3.691 26.002 1.00 86.00 179 ASN A N 1
ATOM 1374 C CA . ASN A 1 179 ? -1.270 -4.173 25.446 1.00 86.00 179 ASN A CA 1
ATOM 1375 C C . ASN A 1 179 ? -1.287 -4.260 23.908 1.00 86.00 179 ASN A C 1
ATOM 1377 O O . ASN A 1 179 ? -2.325 -4.628 23.359 1.00 86.00 179 ASN A O 1
ATOM 1381 N N . TYR A 1 180 ? -0.184 -3.920 23.236 1.00 89.19 180 TYR A N 1
ATOM 1382 C CA . TYR A 1 180 ? 0.031 -4.120 21.800 1.00 89.19 180 TYR A CA 1
ATOM 1383 C C . TYR A 1 180 ? 0.936 -5.336 21.555 1.00 89.19 180 TYR A C 1
ATOM 1385 O O . TYR A 1 180 ? 1.736 -5.678 22.432 1.00 89.19 180 TYR A O 1
ATOM 1393 N N . PRO A 1 181 ? 0.825 -6.005 20.394 1.00 91.44 181 PRO A N 1
ATOM 1394 C CA . PRO A 1 181 ? 1.729 -7.087 20.045 1.00 91.44 181 PRO A CA 1
ATOM 1395 C C . PRO A 1 181 ? 3.147 -6.567 19.826 1.00 91.44 181 PRO A C 1
ATOM 1397 O O . PRO A 1 181 ? 3.366 -5.461 19.329 1.00 91.44 181 PRO A O 1
ATOM 1400 N N . SER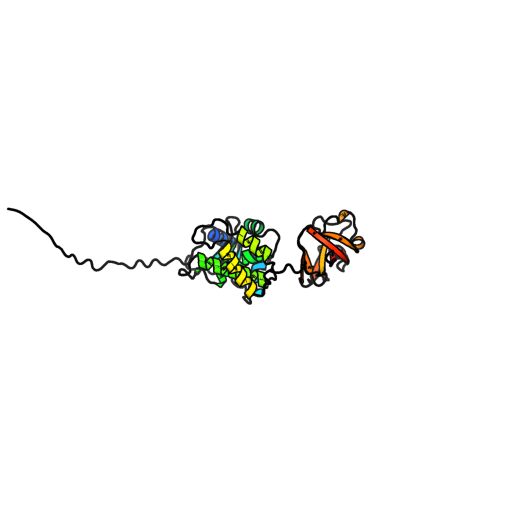 A 1 182 ? 4.119 -7.404 20.171 1.00 92.75 182 SER A N 1
ATOM 1401 C CA . SER A 1 182 ? 5.514 -7.180 19.799 1.00 92.75 182 SER A CA 1
ATOM 1402 C C . SER A 1 182 ? 5.704 -7.243 18.278 1.00 92.75 182 SER A C 1
ATOM 1404 O O . SER A 1 182 ? 4.869 -7.791 17.544 1.00 92.75 182 SER A O 1
ATOM 1406 N N . ALA A 1 183 ? 6.837 -6.727 17.791 1.00 91.94 183 ALA A N 1
ATOM 1407 C CA . ALA A 1 183 ? 7.219 -6.869 16.387 1.00 91.94 183 ALA A CA 1
ATOM 1408 C C . ALA A 1 183 ? 7.235 -8.337 15.938 1.00 91.94 183 ALA A C 1
ATOM 1410 O O . ALA A 1 183 ? 6.707 -8.648 14.876 1.00 91.94 183 ALA A O 1
ATOM 1411 N N . ASP A 1 184 ? 7.781 -9.245 16.750 1.00 94.06 184 ASP A N 1
ATOM 1412 C CA . ASP A 1 184 ? 7.878 -10.663 16.391 1.00 94.06 184 ASP A CA 1
ATOM 1413 C C . ASP A 1 184 ? 6.502 -11.337 16.318 1.00 94.06 184 ASP A C 1
ATOM 1415 O O . ASP A 1 184 ? 6.234 -12.079 15.375 1.00 94.06 184 ASP A O 1
ATOM 1419 N N . GLU A 1 185 ? 5.589 -11.042 17.249 1.00 95.44 185 GLU A N 1
ATOM 1420 C CA . GLU A 1 185 ? 4.212 -11.550 17.176 1.00 95.44 185 GLU A CA 1
ATOM 1421 C C . GLU A 1 185 ? 3.477 -11.033 15.932 1.00 95.44 185 GLU A C 1
ATOM 1423 O O . GLU A 1 185 ? 2.789 -11.804 15.256 1.00 95.44 185 GLU A O 1
ATOM 1428 N N . SER A 1 186 ? 3.660 -9.749 15.613 1.00 96.62 186 SER A N 1
ATOM 1429 C CA . SER A 1 186 ? 3.061 -9.098 14.443 1.00 96.62 186 SER A CA 1
ATOM 1430 C C . SER A 1 186 ? 3.601 -9.694 13.140 1.00 96.62 186 SER A C 1
ATOM 1432 O O . SER A 1 186 ? 2.824 -10.046 12.253 1.00 96.62 186 SER A O 1
ATOM 1434 N N . VAL A 1 187 ? 4.924 -9.887 13.040 1.00 96.38 187 VAL A N 1
ATOM 1435 C CA . VAL A 1 187 ? 5.576 -10.541 11.893 1.00 96.38 187 VAL A CA 1
ATOM 1436 C C . VAL A 1 187 ? 5.074 -11.971 11.741 1.00 96.38 187 VAL A C 1
ATOM 1438 O O . VAL A 1 187 ? 4.730 -12.378 10.638 1.00 96.38 187 VAL A O 1
ATOM 1441 N N . GLU A 1 188 ? 4.962 -12.735 12.825 1.00 97.00 188 GLU A N 1
ATOM 1442 C CA . GLU A 1 188 ? 4.472 -14.112 12.762 1.00 97.00 188 GLU A CA 1
ATOM 1443 C C . GLU A 1 188 ? 2.992 -14.199 12.348 1.00 97.00 188 GLU A C 1
ATOM 1445 O O . GLU A 1 188 ? 2.612 -15.083 11.571 1.00 97.00 188 GLU A O 1
ATOM 1450 N N . ALA A 1 189 ? 2.139 -13.283 12.819 1.00 98.00 189 ALA A N 1
ATOM 1451 C CA . ALA A 1 189 ? 0.752 -13.184 12.361 1.00 98.00 189 ALA A CA 1
ATOM 1452 C C . ALA A 1 189 ? 0.667 -12.800 10.876 1.00 98.00 189 ALA A C 1
ATOM 1454 O O . ALA A 1 189 ? -0.039 -13.466 10.108 1.00 98.00 189 ALA A O 1
ATOM 1455 N N . ALA A 1 190 ? 1.441 -11.795 10.462 1.00 98.00 190 ALA A N 1
ATOM 1456 C CA . ALA A 1 190 ? 1.548 -11.364 9.076 1.00 98.00 190 ALA A CA 1
ATOM 1457 C C . ALA A 1 190 ? 2.029 -12.506 8.169 1.00 98.00 190 ALA A C 1
ATOM 1459 O O . ALA A 1 190 ? 1.400 -12.792 7.154 1.00 98.00 190 ALA A O 1
ATOM 1460 N N . LYS A 1 191 ? 3.076 -13.230 8.571 1.00 97.62 191 LYS A N 1
ATOM 1461 C CA . LYS A 1 191 ? 3.706 -14.322 7.814 1.00 97.62 191 LYS A CA 1
ATOM 1462 C C . LYS A 1 191 ? 2.732 -15.435 7.480 1.00 97.62 191 LYS A C 1
ATOM 1464 O O . LYS A 1 191 ? 2.611 -15.841 6.323 1.00 97.62 191 LYS A O 1
ATOM 1469 N N . ARG A 1 192 ? 2.001 -15.912 8.492 1.00 97.31 192 ARG A N 1
ATOM 1470 C CA . ARG A 1 192 ? 0.995 -16.968 8.314 1.00 97.31 192 ARG A CA 1
ATOM 1471 C C . ARG A 1 192 ? -0.109 -16.538 7.352 1.00 97.31 192 ARG A C 1
ATOM 1473 O O . ARG A 1 192 ? -0.529 -17.334 6.516 1.00 97.31 192 ARG A O 1
ATOM 1480 N N . SER A 1 193 ? -0.574 -15.298 7.478 1.00 97.94 193 SER A N 1
ATOM 1481 C CA . SER A 1 193 ? -1.679 -14.776 6.674 1.00 97.94 193 SER A CA 1
ATOM 1482 C C . SER A 1 193 ? -1.269 -14.450 5.237 1.00 97.94 193 SER A C 1
ATOM 1484 O O . SER A 1 193 ? -1.969 -14.786 4.287 1.00 97.94 193 SER A O 1
ATOM 1486 N N . TYR A 1 194 ? -0.087 -13.867 5.057 1.00 97.31 194 TYR A N 1
ATOM 1487 C CA . TYR A 1 194 ? 0.493 -13.612 3.746 1.00 97.31 194 TYR A CA 1
ATOM 1488 C C . TYR A 1 194 ? 0.612 -14.914 2.939 1.00 97.31 194 TYR A C 1
ATOM 1490 O O . TYR A 1 194 ? 0.110 -14.997 1.817 1.00 97.31 194 TYR A O 1
ATOM 1498 N N . ALA A 1 195 ? 1.169 -15.971 3.543 1.00 95.19 195 ALA A N 1
ATOM 1499 C CA . ALA A 1 195 ? 1.269 -17.285 2.907 1.00 95.19 195 ALA A CA 1
ATOM 1500 C C . ALA A 1 195 ? -0.102 -17.904 2.590 1.00 95.19 195 ALA A C 1
ATOM 1502 O O . ALA A 1 195 ? -0.318 -18.412 1.490 1.00 95.19 195 ALA A O 1
ATOM 1503 N N . SER A 1 196 ? -1.051 -17.854 3.532 1.00 96.00 196 SER A N 1
ATOM 1504 C CA . SER A 1 196 ? -2.386 -18.435 3.329 1.00 96.00 196 SER A CA 1
ATOM 1505 C C . SER A 1 196 ? -3.193 -17.710 2.248 1.00 96.00 196 SER A C 1
ATOM 1507 O O . SER A 1 196 ? -4.053 -18.317 1.607 1.00 96.00 196 SER A O 1
ATOM 1509 N N . CYS A 1 197 ? -2.882 -16.438 1.995 1.00 95.75 197 CYS A N 1
ATOM 1510 C CA . CYS A 1 197 ? -3.484 -15.641 0.934 1.00 95.75 197 CYS A CA 1
ATOM 1511 C C . CYS A 1 197 ? -2.777 -15.754 -0.423 1.00 95.75 197 CYS A C 1
ATOM 1513 O O . CYS A 1 197 ? -3.172 -15.048 -1.351 1.00 95.75 197 CYS A O 1
ATOM 1515 N N . GLY A 1 198 ? -1.820 -16.679 -0.565 1.00 93.06 198 GLY A N 1
ATOM 1516 C CA . GLY A 1 198 ? -1.128 -16.980 -1.822 1.00 93.06 198 GLY A CA 1
ATOM 1517 C C . GLY A 1 198 ? 0.191 -16.232 -2.009 1.00 93.06 198 GLY A C 1
ATOM 1518 O O . GLY A 1 198 ? 0.802 -16.341 -3.067 1.00 93.06 198 GLY A O 1
ATOM 1519 N N . GLY A 1 199 ? 0.634 -15.488 -0.995 1.00 93.00 199 GLY A N 1
ATOM 1520 C CA . GLY A 1 199 ? 1.921 -14.814 -1.010 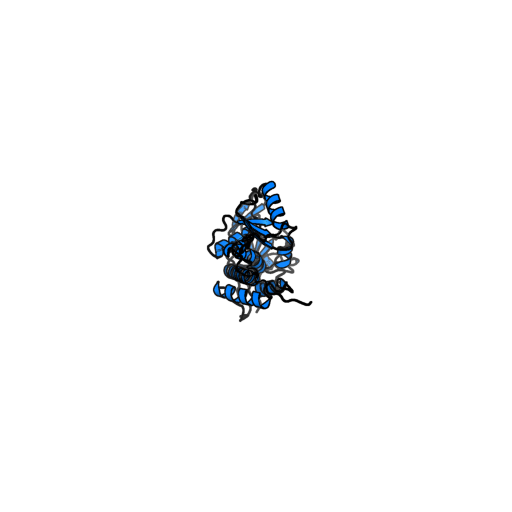1.00 93.00 199 GLY A CA 1
ATOM 1521 C C . GLY A 1 199 ? 3.073 -15.810 -0.894 1.00 93.00 199 GLY A C 1
ATOM 1522 O O . GLY A 1 199 ? 3.005 -16.797 -0.159 1.00 93.00 199 GLY A O 1
ATOM 1523 N N . VAL A 1 200 ? 4.162 -15.538 -1.606 1.00 89.38 200 VAL A N 1
ATOM 1524 C CA . VAL A 1 200 ? 5.384 -16.345 -1.542 1.00 89.38 200 VAL A CA 1
ATOM 1525 C C . VAL A 1 200 ? 6.286 -15.774 -0.453 1.00 89.38 200 VAL A C 1
ATOM 1527 O O . VAL A 1 200 ? 6.852 -14.694 -0.618 1.00 89.38 200 VAL A O 1
ATOM 1530 N N . LEU A 1 201 ? 6.361 -16.466 0.689 1.00 82.94 201 LEU A N 1
ATOM 1531 C CA . LEU A 1 201 ? 7.338 -16.164 1.733 1.00 82.94 201 LEU A CA 1
ATOM 1532 C C . LEU A 1 201 ? 8.712 -16.469 1.157 1.00 82.94 201 LEU A C 1
ATOM 1534 O O . LEU A 1 201 ? 9.017 -17.615 0.832 1.00 82.94 201 LEU A O 1
ATOM 1538 N N . THR A 1 202 ? 9.525 -15.449 0.993 1.00 68.56 202 THR A N 1
ATOM 1539 C CA . THR A 1 202 ? 10.901 -15.570 0.529 1.00 68.56 202 THR A CA 1
ATOM 1540 C C . THR A 1 202 ? 11.691 -16.467 1.495 1.00 68.56 202 THR A C 1
ATOM 1542 O O . THR A 1 202 ? 12.087 -16.061 2.581 1.00 68.56 202 THR A O 1
ATOM 1545 N N . ALA A 1 203 ? 11.893 -17.735 1.123 1.00 47.56 203 ALA A N 1
ATOM 1546 C CA . ALA A 1 203 ? 12.881 -18.641 1.734 1.00 47.56 203 ALA A CA 1
ATOM 1547 C C . ALA A 1 203 ? 13.876 -19.203 0.707 1.00 47.56 203 ALA A C 1
ATOM 1549 O O . ALA A 1 203 ? 14.813 -19.910 1.060 1.00 47.56 203 ALA A O 1
ATOM 1550 N N . GLU A 1 204 ? 13.721 -18.815 -0.551 1.00 43.81 204 GLU A N 1
ATOM 1551 C CA . GLU A 1 204 ? 14.770 -18.851 -1.544 1.00 43.81 204 GLU A CA 1
ATOM 1552 C C . GLU A 1 204 ? 14.722 -17.466 -2.181 1.00 43.81 204 GLU A C 1
ATOM 1554 O O . GLU A 1 204 ? 13.775 -17.133 -2.893 1.00 43.81 204 GLU A O 1
ATOM 1559 N N . ALA A 1 205 ? 15.760 -16.657 -1.979 1.00 43.44 205 ALA A N 1
ATOM 1560 C CA . ALA A 1 205 ? 16.262 -15.944 -3.136 1.00 43.44 205 ALA A CA 1
ATOM 1561 C C . ALA A 1 205 ? 16.686 -17.044 -4.120 1.00 43.44 205 ALA A C 1
ATOM 1563 O O . ALA A 1 205 ? 17.860 -17.393 -4.208 1.00 43.44 205 ALA A O 1
ATOM 1564 N N . GLY A 1 206 ? 15.713 -17.650 -4.816 1.00 42.62 206 GLY A N 1
ATOM 1565 C CA . GLY A 1 206 ? 15.979 -18.081 -6.170 1.00 42.62 206 GLY A CA 1
ATOM 1566 C C . GLY A 1 206 ? 16.640 -16.863 -6.779 1.00 42.62 206 GLY A C 1
ATOM 1567 O O . GLY A 1 206 ? 16.118 -15.754 -6.599 1.00 42.62 206 GLY A O 1
ATOM 1568 N N . GLU A 1 207 ? 17.854 -17.051 -7.298 1.00 46.53 207 GLU A N 1
ATOM 1569 C CA . GLU A 1 207 ? 18.611 -15.995 -7.961 1.00 46.53 207 GLU A CA 1
ATOM 1570 C C . GLU A 1 207 ? 17.636 -15.052 -8.649 1.00 46.53 207 GLU A C 1
ATOM 1572 O O . GLU A 1 207 ? 16.724 -15.588 -9.289 1.00 46.53 207 GLU A O 1
ATOM 1577 N N . PRO A 1 208 ? 17.752 -13.723 -8.415 1.00 50.50 208 PRO A N 1
ATOM 1578 C CA . PRO A 1 208 ? 16.750 -12.726 -8.786 1.00 50.50 208 PRO A CA 1
ATOM 1579 C C . PRO A 1 208 ? 16.125 -13.166 -10.088 1.00 50.50 208 PRO A C 1
ATOM 1581 O O . PRO A 1 208 ? 16.835 -13.181 -11.092 1.00 50.50 208 PRO A O 1
ATOM 1584 N N . GLN A 1 209 ? 14.888 -13.682 -9.998 1.00 51.22 209 GLN A N 1
ATOM 1585 C CA . GLN A 1 209 ? 14.325 -14.506 -11.062 1.00 51.22 209 GLN A CA 1
ATOM 1586 C C . GLN A 1 209 ? 14.584 -13.752 -12.352 1.00 51.22 209 GLN A C 1
ATOM 1588 O O . GLN A 1 209 ? 14.254 -12.564 -12.392 1.00 51.22 209 GLN A O 1
ATOM 1593 N N . GLU A 1 210 ? 15.281 -14.396 -13.298 1.00 61.25 210 GLU A N 1
ATOM 1594 C CA . GLU A 1 210 ? 15.816 -13.797 -14.525 1.00 61.25 210 GLU A CA 1
ATOM 1595 C C . GLU A 1 210 ? 14.685 -13.332 -15.464 1.00 61.25 210 GLU A C 1
ATOM 1597 O O . GLU A 1 210 ? 14.568 -13.726 -16.621 1.00 61.25 210 GLU A O 1
ATOM 1602 N N . ALA A 1 211 ? 13.744 -12.565 -14.940 1.00 71.19 211 ALA A N 1
ATOM 1603 C CA . ALA A 1 211 ? 12.517 -12.195 -15.577 1.00 71.19 211 ALA A CA 1
ATOM 1604 C C . ALA A 1 211 ? 12.820 -10.947 -16.384 1.00 71.19 211 ALA A C 1
ATOM 1606 O O . ALA A 1 211 ? 12.832 -9.822 -15.877 1.00 71.19 211 ALA A O 1
ATOM 1607 N N . SER A 1 212 ? 13.084 -11.168 -17.664 1.00 90.69 212 SER A N 1
ATOM 1608 C CA . SER A 1 212 ? 13.035 -10.102 -18.643 1.00 90.69 212 SER A CA 1
ATOM 1609 C C . SER A 1 212 ? 11.618 -9.533 -18.708 1.00 90.69 212 SER A C 1
ATOM 1611 O O . SER A 1 212 ? 10.625 -10.259 -18.627 1.00 90.69 212 SER A O 1
ATOM 1613 N N . GLY A 1 213 ? 11.500 -8.227 -18.894 1.00 94.88 213 GLY A N 1
ATOM 1614 C CA . GLY A 1 213 ? 10.203 -7.569 -18.995 1.00 94.88 213 GLY A CA 1
ATOM 1615 C C . GLY A 1 213 ? 10.338 -6.113 -19.391 1.00 94.88 213 GLY A C 1
ATOM 1616 O O . GLY A 1 213 ? 11.433 -5.626 -19.645 1.00 94.88 213 GLY A O 1
ATOM 1617 N N . TRP A 1 214 ? 9.217 -5.411 -19.468 1.00 97.31 214 TRP A N 1
ATOM 1618 C CA . TRP A 1 214 ? 9.177 -4.013 -19.875 1.00 97.31 214 TRP A CA 1
ATOM 1619 C C . TRP A 1 214 ? 9.132 -3.089 -18.667 1.00 97.31 214 TRP A C 1
ATOM 1621 O O . TRP A 1 214 ? 8.323 -3.286 -17.761 1.00 97.31 214 TRP A O 1
ATOM 1631 N N . ILE A 1 215 ? 9.956 -2.046 -18.688 1.00 96.06 215 ILE A N 1
ATOM 1632 C CA . ILE A 1 215 ? 9.922 -0.953 -17.718 1.00 96.06 215 ILE A CA 1
ATOM 1633 C C . ILE A 1 215 ? 9.666 0.378 -18.415 1.00 96.06 215 ILE A C 1
ATOM 1635 O O . ILE A 1 215 ? 10.063 0.600 -19.562 1.00 96.06 215 ILE A O 1
ATOM 1639 N N . TYR A 1 216 ? 9.038 1.298 -17.689 1.00 95.88 216 TYR A N 1
ATOM 1640 C CA . TYR A 1 216 ? 8.968 2.692 -18.103 1.00 95.88 216 TYR A CA 1
ATOM 1641 C C . TYR A 1 216 ? 10.296 3.387 -17.794 1.00 95.88 216 TYR A C 1
ATOM 1643 O O . TYR A 1 216 ? 10.711 3.454 -16.632 1.00 95.88 216 TYR A O 1
ATOM 1651 N N . VAL A 1 217 ? 10.955 3.921 -18.821 1.00 96.25 217 VAL A N 1
ATOM 1652 C CA . VAL A 1 217 ? 12.261 4.580 -18.688 1.00 96.25 217 VAL A CA 1
ATOM 1653 C C . VAL A 1 217 ? 12.091 6.042 -18.294 1.00 96.25 217 VAL A C 1
ATOM 1655 O O . VAL A 1 217 ? 12.757 6.507 -17.369 1.00 96.25 217 VAL A O 1
ATOM 1658 N N . GLY A 1 218 ? 11.195 6.770 -18.961 1.00 94.38 218 GLY A N 1
ATOM 1659 C CA . GLY A 1 218 ? 10.985 8.196 -18.724 1.00 94.38 218 GLY A CA 1
ATOM 1660 C C . GLY A 1 218 ? 10.442 8.932 -19.946 1.00 94.38 218 GLY A C 1
ATOM 1661 O O . GLY A 1 218 ? 10.037 8.313 -20.929 1.00 94.38 218 GLY A O 1
ATOM 1662 N N . VAL A 1 219 ? 10.456 10.265 -19.871 1.00 94.38 219 VAL A N 1
ATOM 1663 C CA . VAL A 1 219 ? 10.107 11.153 -20.988 1.00 94.38 219 VAL A CA 1
ATOM 1664 C C . VAL A 1 219 ? 11.383 11.672 -21.650 1.00 94.38 219 VAL A C 1
ATOM 1666 O O . VAL A 1 219 ? 12.277 12.147 -20.942 1.00 94.38 219 VAL A O 1
ATOM 1669 N N . TYR A 1 220 ? 11.451 11.602 -22.980 1.00 95.19 220 TYR A N 1
ATOM 1670 C CA . TYR A 1 220 ? 12.518 12.174 -23.799 1.00 95.19 220 TYR A CA 1
ATOM 1671 C C . TYR A 1 220 ? 11.968 13.229 -24.766 1.00 95.19 220 TYR A C 1
ATOM 1673 O O . TYR A 1 220 ? 11.284 12.900 -25.737 1.00 95.19 220 TYR A O 1
ATOM 1681 N N . ASP A 1 221 ? 12.309 14.491 -24.527 1.00 93.81 221 ASP A N 1
ATOM 1682 C CA . ASP A 1 221 ? 12.005 15.628 -25.400 1.00 93.81 221 ASP A CA 1
ATOM 1683 C C . ASP A 1 221 ? 13.261 16.491 -25.535 1.00 93.81 221 ASP A C 1
ATOM 1685 O O . ASP A 1 221 ? 13.565 17.316 -24.675 1.00 93.81 221 ASP A O 1
ATOM 1689 N N . ASN A 1 222 ? 14.049 16.220 -26.581 1.00 93.62 222 ASN A N 1
ATOM 1690 C CA . ASN A 1 222 ? 15.374 16.819 -26.794 1.00 93.62 222 ASN A CA 1
ATOM 1691 C C . ASN A 1 222 ? 16.326 16.666 -25.585 1.00 93.62 222 ASN A C 1
ATOM 1693 O O . ASN A 1 222 ? 17.261 17.445 -25.405 1.00 93.62 222 ASN A O 1
ATOM 1697 N N . GLY A 1 223 ? 16.072 15.655 -24.753 1.00 95.31 223 GLY A N 1
ATOM 1698 C CA . GLY A 1 223 ? 16.731 15.414 -23.478 1.00 95.31 223 GLY A CA 1
ATOM 1699 C C . GLY A 1 223 ? 15.831 14.606 -22.545 1.00 95.31 223 GLY A C 1
ATOM 1700 O O . GLY A 1 223 ? 14.608 14.576 -22.704 1.00 95.31 223 GLY A O 1
ATOM 1701 N N . TRP A 1 224 ? 16.433 13.924 -21.574 1.00 94.69 224 TRP A N 1
ATOM 1702 C CA . TRP A 1 224 ? 15.689 13.153 -20.582 1.00 94.69 224 TRP A CA 1
ATOM 1703 C C . TRP A 1 224 ? 15.104 14.055 -19.500 1.00 94.69 224 TRP A C 1
ATOM 1705 O O . TRP A 1 224 ? 15.773 14.941 -18.971 1.00 94.69 224 TRP A O 1
ATOM 1715 N N . SER A 1 225 ? 13.854 13.795 -19.116 1.00 90.94 225 SER A N 1
ATOM 1716 C CA . SER A 1 225 ? 13.284 14.409 -17.915 1.00 90.94 225 SER A CA 1
ATOM 1717 C C . SER A 1 225 ? 14.038 13.949 -16.659 1.00 90.94 225 SER A C 1
ATOM 1719 O O . SER A 1 225 ? 14.466 12.797 -16.579 1.00 90.94 225 SER A O 1
ATOM 1721 N N . SER A 1 226 ? 14.077 14.786 -15.620 1.00 80.56 226 SER A N 1
ATOM 1722 C CA . SER A 1 226 ? 14.699 14.467 -14.320 1.00 80.56 226 SER A CA 1
ATOM 1723 C C . SER A 1 226 ? 14.054 13.292 -13.567 1.00 80.56 226 SER A C 1
ATOM 1725 O O . SER A 1 226 ? 14.591 12.828 -12.566 1.00 80.56 226 SER A O 1
ATOM 1727 N N . SER A 1 227 ? 12.899 12.809 -14.030 1.00 81.81 227 SER A N 1
ATOM 1728 C CA . SER A 1 227 ? 12.110 11.749 -13.393 1.00 81.81 227 SER A CA 1
ATOM 1729 C C . SER A 1 227 ? 12.365 10.346 -13.964 1.00 81.81 227 SER A C 1
ATOM 1731 O O . SER A 1 227 ? 11.522 9.455 -13.810 1.00 81.81 227 SER A O 1
ATOM 1733 N N . SER A 1 228 ? 13.496 10.141 -14.644 1.00 87.44 228 SER A N 1
ATOM 1734 C CA . SER A 1 228 ? 13.824 8.874 -15.295 1.00 87.44 228 SER A CA 1
ATOM 1735 C C . SER A 1 228 ? 14.095 7.735 -14.307 1.00 87.44 228 SER A C 1
ATOM 1737 O O . SER A 1 228 ? 14.631 7.903 -13.209 1.00 87.44 228 SER A O 1
ATOM 1739 N N . THR A 1 229 ? 13.719 6.531 -14.721 1.00 87.75 229 THR A N 1
ATOM 1740 C CA . THR A 1 229 ? 13.892 5.300 -13.946 1.00 87.75 229 THR A CA 1
ATOM 1741 C C . THR A 1 229 ? 15.344 4.808 -13.969 1.00 87.75 229 THR A C 1
ATOM 1743 O O . THR A 1 229 ? 15.779 4.166 -13.015 1.00 87.75 229 THR A O 1
ATOM 1746 N N . LEU A 1 230 ? 16.117 5.148 -15.008 1.00 92.94 230 LEU A N 1
ATOM 1747 C CA . LEU A 1 230 ? 17.519 4.751 -15.180 1.00 92.94 230 LEU A CA 1
ATOM 1748 C C . LEU A 1 230 ? 18.487 5.913 -14.912 1.00 92.94 230 LEU A C 1
ATOM 1750 O O . LEU A 1 230 ? 18.207 7.068 -15.233 1.00 92.94 230 LEU A O 1
ATOM 1754 N N . SER A 1 231 ? 19.647 5.585 -14.345 1.00 91.31 231 SER A N 1
ATOM 1755 C CA . SER A 1 231 ? 20.761 6.502 -14.095 1.00 91.31 231 SER A CA 1
ATOM 1756 C C . SER A 1 231 ? 21.631 6.691 -15.338 1.00 91.31 231 SER A C 1
ATOM 1758 O O . SER A 1 231 ? 21.838 5.730 -16.077 1.00 91.31 231 SER A O 1
ATOM 1760 N N . GLY A 1 232 ? 22.235 7.871 -15.509 1.00 92.19 232 GLY A N 1
ATOM 1761 C CA . GLY A 1 232 ? 23.253 8.094 -16.546 1.00 92.19 232 GLY A CA 1
ATOM 1762 C C . GLY A 1 232 ? 22.700 8.192 -17.969 1.00 92.19 232 GLY A C 1
ATOM 1763 O O . GLY A 1 232 ? 23.443 7.997 -18.925 1.00 92.19 232 GLY A O 1
ATOM 1764 N N . LEU A 1 233 ? 21.408 8.495 -18.110 1.00 94.75 233 LEU A N 1
ATOM 1765 C CA . LEU A 1 233 ? 20.752 8.636 -19.409 1.00 94.75 233 LEU A CA 1
ATOM 1766 C C . LEU A 1 233 ? 21.202 9.873 -20.198 1.00 94.75 233 LEU A C 1
ATOM 1768 O O . LEU A 1 233 ? 21.051 9.889 -21.412 1.00 94.75 233 LEU A O 1
ATOM 1772 N N . ASP A 1 234 ? 21.788 10.881 -19.545 1.00 93.12 234 ASP A N 1
ATOM 1773 C CA . ASP A 1 234 ? 22.180 12.156 -20.173 1.00 93.12 234 ASP A CA 1
ATOM 1774 C C . ASP A 1 234 ? 23.150 11.995 -21.357 1.00 93.12 234 ASP A C 1
ATOM 1776 O O . ASP A 1 234 ? 23.269 12.891 -22.190 1.00 93.12 234 ASP A O 1
ATOM 1780 N N . ALA A 1 235 ? 23.840 10.854 -21.439 1.00 93.06 235 ALA A N 1
ATOM 1781 C CA . ALA A 1 235 ? 24.771 10.527 -22.513 1.00 93.06 235 ALA A CA 1
ATOM 1782 C C . ALA A 1 235 ? 24.133 9.793 -23.711 1.00 93.06 235 ALA A C 1
ATOM 1784 O O . ALA A 1 235 ? 24.843 9.512 -24.674 1.00 93.06 235 ALA A O 1
ATOM 1785 N N . TYR A 1 236 ? 22.837 9.470 -23.664 1.00 95.75 236 TYR A N 1
ATOM 1786 C CA . TYR A 1 236 ? 22.179 8.589 -24.633 1.00 95.75 236 TYR A CA 1
ATOM 1787 C C . TYR A 1 236 ? 20.885 9.205 -25.171 1.00 95.75 236 TYR A C 1
ATOM 1789 O O . TYR A 1 236 ? 20.092 9.768 -24.413 1.00 95.75 236 TYR A O 1
ATOM 1797 N N . SER A 1 237 ? 20.617 9.047 -26.468 1.00 97.00 237 SER A N 1
ATOM 1798 C CA . SER A 1 237 ? 19.238 9.107 -26.965 1.00 97.00 237 SER A CA 1
ATOM 1799 C C . SER A 1 237 ? 18.513 7.788 -26.643 1.00 97.00 237 SER A C 1
ATOM 1801 O O . SER A 1 237 ? 19.176 6.800 -26.320 1.00 97.00 237 SER A O 1
ATOM 1803 N N . PRO A 1 238 ? 17.169 7.726 -26.695 1.00 97.12 238 PRO A N 1
ATOM 1804 C CA . PRO A 1 238 ? 16.438 6.478 -26.487 1.00 97.12 238 PRO A CA 1
ATOM 1805 C C . PRO A 1 238 ? 16.944 5.334 -27.367 1.00 97.12 238 PRO A C 1
ATOM 1807 O O . PRO A 1 238 ? 17.131 4.230 -26.876 1.00 97.12 238 PRO A O 1
ATOM 1810 N N . GLU A 1 239 ? 17.228 5.610 -28.635 1.00 96.25 239 GLU A N 1
ATOM 1811 C CA . GLU A 1 239 ? 17.708 4.632 -29.610 1.00 96.25 239 GLU A CA 1
ATOM 1812 C C . GLU A 1 239 ? 19.110 4.093 -29.278 1.00 96.25 239 GLU A C 1
ATOM 1814 O O . GLU A 1 239 ? 19.428 2.959 -29.627 1.00 96.25 239 GLU A O 1
ATOM 1819 N N . ASP A 1 240 ? 19.927 4.861 -28.552 1.00 97.00 240 ASP A N 1
ATOM 1820 C CA . ASP A 1 240 ? 21.275 4.446 -28.143 1.00 97.00 240 ASP A CA 1
ATOM 1821 C C . ASP A 1 240 ? 21.277 3.542 -26.898 1.00 97.00 240 ASP A C 1
ATOM 1823 O O . ASP A 1 240 ? 22.336 3.063 -26.483 1.00 97.00 240 ASP A O 1
ATOM 1827 N N . LEU A 1 241 ? 20.115 3.330 -26.264 1.00 96.56 241 LEU A N 1
ATOM 1828 C CA . LEU A 1 241 ? 20.026 2.532 -25.042 1.00 96.56 241 LEU A CA 1
ATOM 1829 C C . LEU A 1 241 ? 20.130 1.029 -25.305 1.00 96.56 241 LEU A C 1
ATOM 1831 O O . LEU A 1 241 ? 20.542 0.309 -24.401 1.00 96.56 241 LEU A O 1
ATOM 1835 N N . GLU A 1 242 ? 19.770 0.532 -26.491 1.00 97.56 242 GLU A N 1
ATOM 1836 C CA . GLU A 1 242 ? 19.808 -0.906 -26.779 1.00 97.56 242 GLU A CA 1
ATOM 1837 C C . GLU A 1 242 ? 21.227 -1.478 -26.618 1.00 97.56 242 GLU A C 1
ATOM 1839 O O . GLU A 1 242 ? 22.215 -0.958 -27.134 1.00 97.56 242 GLU A O 1
ATOM 1844 N N . GLY A 1 243 ? 21.338 -2.563 -25.851 1.00 95.88 243 GLY A N 1
ATOM 1845 C CA . GLY A 1 243 ? 22.605 -3.194 -25.485 1.00 95.88 243 GLY A CA 1
ATOM 1846 C C . GLY A 1 243 ? 23.349 -2.534 -24.318 1.00 95.88 243 GLY A C 1
ATOM 1847 O O . GLY A 1 243 ? 24.347 -3.098 -23.864 1.00 95.88 243 GLY A O 1
ATOM 1848 N N . GLN A 1 244 ? 22.886 -1.391 -23.803 1.00 97.25 244 GLN A N 1
ATOM 1849 C CA . GLN A 1 244 ? 23.513 -0.733 -22.656 1.00 97.25 244 GLN A CA 1
ATOM 1850 C C . GLN A 1 244 ? 23.189 -1.439 -21.340 1.00 97.25 244 GLN A C 1
ATOM 1852 O O . GLN A 1 244 ? 22.133 -2.050 -21.167 1.00 97.25 244 GLN A O 1
ATOM 1857 N N . TYR A 1 245 ? 24.107 -1.288 -20.386 1.00 96.38 245 TYR A N 1
ATOM 1858 C CA . TYR A 1 245 ? 23.965 -1.757 -19.013 1.00 96.38 245 TYR A CA 1
ATOM 1859 C C . TYR A 1 245 ? 23.773 -0.556 -18.101 1.00 96.38 245 TYR A C 1
ATOM 1861 O O . TYR A 1 245 ? 24.703 0.221 -17.879 1.00 96.38 245 TYR A O 1
ATOM 1869 N N . LEU A 1 246 ? 22.564 -0.387 -17.579 1.00 95.69 246 LEU A N 1
ATOM 1870 C CA . LEU A 1 246 ? 22.183 0.806 -16.833 1.00 95.69 246 LEU A CA 1
ATOM 1871 C C . LEU A 1 246 ? 21.649 0.433 -15.457 1.00 95.69 246 LEU A C 1
ATOM 1873 O O . LEU A 1 246 ? 21.006 -0.599 -15.274 1.00 95.69 246 LEU A O 1
ATOM 1877 N N . LYS A 1 247 ? 21.932 1.285 -14.470 1.00 94.62 247 LYS A N 1
ATOM 1878 C CA . LYS A 1 247 ? 21.414 1.120 -13.113 1.00 94.62 247 LYS A CA 1
ATOM 1879 C C . LYS A 1 247 ? 20.072 1.810 -12.959 1.00 94.62 247 LYS A C 1
ATOM 1881 O O . LYS A 1 247 ? 19.864 2.915 -13.456 1.00 94.62 247 LYS A O 1
ATOM 1886 N N . LEU A 1 248 ? 19.188 1.182 -12.201 1.00 90.81 248 LEU A N 1
ATOM 1887 C CA . LEU A 1 248 ? 17.933 1.782 -11.783 1.00 90.81 248 LEU A CA 1
ATOM 1888 C C . LEU A 1 248 ? 18.173 2.847 -10.704 1.00 90.81 248 LEU A C 1
ATOM 1890 O O . LEU A 1 248 ? 18.773 2.568 -9.666 1.00 90.81 248 LEU A O 1
ATOM 1894 N N . ASN A 1 249 ? 17.656 4.058 -10.912 1.00 86.50 249 ASN A N 1
ATOM 1895 C CA . ASN A 1 249 ? 17.647 5.122 -9.900 1.00 86.50 249 ASN A CA 1
ATOM 1896 C C . ASN A 1 249 ? 16.651 4.833 -8.765 1.00 86.50 249 ASN A C 1
ATOM 1898 O O . ASN A 1 249 ? 16.847 5.272 -7.633 1.00 86.50 249 ASN A O 1
ATOM 1902 N N . ARG A 1 250 ? 15.578 4.100 -9.072 1.00 79.25 250 ARG A N 1
ATOM 1903 C CA . ARG A 1 250 ? 14.475 3.735 -8.170 1.00 79.25 250 ARG A CA 1
ATOM 1904 C C . ARG A 1 250 ? 13.931 2.356 -8.537 1.00 79.25 250 ARG A C 1
ATOM 1906 O O . ARG A 1 250 ? 14.265 1.846 -9.601 1.00 79.25 250 ARG A O 1
ATOM 1913 N N . GLY A 1 251 ? 13.088 1.773 -7.688 1.00 79.69 251 GLY A N 1
ATOM 1914 C CA . GLY A 1 251 ? 12.385 0.538 -8.040 1.00 79.69 251 GLY A CA 1
ATOM 1915 C C . GLY A 1 251 ? 11.526 0.707 -9.300 1.00 79.69 251 GLY A C 1
ATOM 1916 O O . GLY A 1 251 ? 11.039 1.807 -9.578 1.00 79.69 251 GLY A O 1
ATOM 1917 N N . ALA A 1 252 ? 11.362 -0.366 -10.070 1.00 87.38 252 ALA A N 1
ATOM 1918 C CA . ALA A 1 252 ? 10.593 -0.362 -11.311 1.00 87.38 252 ALA A CA 1
ATOM 1919 C C . ALA A 1 252 ? 9.689 -1.593 -11.404 1.00 87.38 252 ALA A C 1
ATOM 1921 O O . ALA A 1 252 ? 10.137 -2.708 -11.159 1.00 87.38 252 ALA A O 1
ATOM 1922 N N . ASN A 1 253 ? 8.434 -1.402 -11.811 1.00 85.69 253 ASN A N 1
ATOM 1923 C CA . ASN A 1 253 ? 7.538 -2.518 -12.110 1.00 85.69 253 ASN A CA 1
ATOM 1924 C C . ASN A 1 253 ? 7.940 -3.144 -13.448 1.00 85.69 253 ASN A C 1
ATOM 1926 O O . ASN A 1 253 ? 8.002 -2.432 -14.454 1.00 85.69 253 ASN A O 1
ATOM 1930 N N . LEU A 1 254 ? 8.160 -4.458 -13.461 1.00 90.44 254 LEU A N 1
ATOM 1931 C CA . LEU A 1 254 ? 8.304 -5.236 -14.688 1.00 90.44 254 LEU A CA 1
ATOM 1932 C C . LEU A 1 254 ? 6.925 -5.551 -15.245 1.00 90.44 254 LEU A C 1
ATOM 1934 O O . LEU A 1 254 ? 6.025 -5.962 -14.507 1.00 90.44 254 LEU A O 1
ATOM 1938 N N . ARG A 1 255 ? 6.765 -5.379 -16.555 1.00 92.88 255 ARG A N 1
ATOM 1939 C CA . ARG A 1 255 ? 5.508 -5.638 -17.257 1.00 92.88 255 ARG A CA 1
ATOM 1940 C C . ARG A 1 255 ? 5.676 -6.600 -18.428 1.00 92.88 255 ARG A C 1
ATOM 1942 O O . ARG A 1 255 ? 6.761 -6.711 -18.994 1.00 92.88 255 ARG A O 1
ATOM 1949 N N . ASP A 1 256 ? 4.591 -7.265 -18.816 1.00 92.69 256 ASP A N 1
ATOM 1950 C CA . ASP A 1 256 ? 4.556 -8.181 -19.972 1.00 92.69 256 ASP A CA 1
ATOM 1951 C C . ASP A 1 256 ? 4.569 -7.467 -21.340 1.00 92.69 256 ASP A C 1
ATOM 1953 O O . ASP A 1 256 ? 4.679 -8.108 -22.384 1.00 92.69 256 ASP A O 1
ATOM 1957 N N . GLY A 1 257 ? 4.508 -6.134 -21.344 1.00 95.19 257 GLY A N 1
ATOM 1958 C CA . GLY A 1 257 ? 4.587 -5.287 -22.532 1.00 95.19 257 GLY A CA 1
ATOM 1959 C C . GLY A 1 257 ? 4.751 -3.808 -22.168 1.00 95.19 257 GLY A C 1
ATOM 1960 O O . GLY A 1 257 ? 4.549 -3.438 -21.006 1.00 95.19 257 GLY A O 1
ATOM 1961 N N . PRO A 1 258 ? 5.075 -2.928 -23.129 1.00 95.00 258 PRO A N 1
ATOM 1962 C CA . PRO A 1 258 ? 4.949 -1.495 -22.918 1.00 95.00 258 PRO A CA 1
ATOM 1963 C C . PRO A 1 258 ? 3.469 -1.104 -22.865 1.00 95.00 258 PRO A C 1
ATOM 1965 O O . PRO A 1 258 ? 2.577 -1.854 -23.280 1.00 95.00 258 PRO A O 1
ATOM 1968 N N . PHE A 1 259 ? 3.195 0.109 -22.399 1.00 92.50 259 PHE A N 1
ATOM 1969 C CA . PHE A 1 259 ? 1.860 0.676 -22.561 1.00 92.50 259 PHE A CA 1
ATOM 1970 C C . PHE A 1 259 ? 1.522 0.851 -24.039 1.00 92.50 259 PHE A C 1
ATOM 1972 O O . PHE A 1 259 ? 2.401 1.014 -24.886 1.00 92.50 259 PHE A O 1
ATOM 1979 N N . LYS A 1 260 ? 0.225 0.856 -24.345 1.00 90.31 260 LYS A N 1
ATOM 1980 C CA . LYS A 1 260 ? -0.280 1.166 -25.687 1.00 90.31 260 LYS A CA 1
ATOM 1981 C C . LYS A 1 260 ? -1.025 2.486 -25.649 1.00 90.31 260 LYS A C 1
ATOM 1983 O O . LYS A 1 260 ? -1.946 2.633 -24.846 1.00 90.31 260 LYS A O 1
ATOM 1988 N N . ALA A 1 261 ? -0.650 3.446 -26.490 1.00 88.31 261 ALA A N 1
ATOM 1989 C CA . ALA A 1 261 ? -1.439 4.661 -26.641 1.00 88.31 261 ALA A CA 1
ATOM 1990 C C . ALA A 1 261 ? -2.790 4.301 -27.260 1.00 88.31 261 ALA A C 1
ATOM 1992 O O . ALA A 1 261 ? -2.879 3.526 -28.205 1.00 88.31 261 ALA A O 1
ATOM 1993 N N . THR A 1 262 ? -3.851 4.862 -26.696 1.00 85.88 262 THR A N 1
ATOM 1994 C CA . THR A 1 262 ? -5.228 4.680 -27.174 1.00 85.88 262 THR A CA 1
ATOM 1995 C C . THR A 1 262 ? -5.799 5.976 -27.734 1.00 85.88 262 THR A C 1
ATOM 1997 O O . THR A 1 262 ? -6.658 5.931 -28.609 1.00 85.88 262 THR A O 1
ATOM 2000 N N . ALA A 1 263 ? -5.324 7.129 -27.253 1.00 85.00 263 ALA A N 1
ATOM 2001 C CA . ALA A 1 263 ? -5.637 8.441 -27.808 1.00 85.00 263 ALA A CA 1
ATOM 2002 C C . ALA A 1 263 ? -4.618 9.489 -27.340 1.00 85.00 263 ALA A C 1
ATOM 2004 O O . ALA A 1 263 ? -4.153 9.444 -26.198 1.00 85.00 263 ALA A O 1
ATOM 2005 N N . GLN A 1 264 ? -4.347 10.482 -28.186 1.00 82.56 264 GLN A N 1
ATOM 2006 C CA . GLN A 1 264 ? -3.694 11.720 -27.771 1.00 82.56 264 GLN A CA 1
ATOM 2007 C C . GLN A 1 264 ? -4.742 12.670 -27.179 1.00 82.56 264 GLN A C 1
ATOM 2009 O O . GLN A 1 264 ? -5.828 12.850 -27.733 1.00 82.56 264 GLN A O 1
ATOM 2014 N N . LEU A 1 265 ? -4.428 13.266 -26.035 1.00 83.25 265 LEU A N 1
ATOM 2015 C CA . LEU A 1 265 ? -5.279 14.235 -25.358 1.00 83.25 265 LEU A CA 1
ATOM 2016 C C . LEU A 1 265 ? -4.945 15.654 -25.836 1.00 83.25 265 LEU A C 1
ATOM 2018 O O . LEU A 1 265 ? -3.798 15.966 -26.156 1.00 83.25 265 LEU A O 1
ATOM 2022 N N . ALA A 1 266 ? -5.943 16.541 -25.834 1.00 82.56 266 ALA A N 1
ATOM 2023 C CA . ALA A 1 266 ? -5.802 17.922 -26.314 1.00 82.56 266 ALA A CA 1
ATOM 2024 C C . ALA A 1 266 ? -4.757 18.755 -25.544 1.00 82.56 266 ALA A C 1
ATOM 2026 O O . ALA A 1 266 ? -4.272 19.759 -26.051 1.00 82.56 266 ALA A O 1
ATOM 2027 N N . ASN A 1 267 ? -4.401 18.341 -24.327 1.00 81.69 267 ASN A N 1
ATOM 2028 C CA . ASN A 1 267 ? -3.376 18.971 -23.494 1.00 81.69 267 ASN A CA 1
ATOM 2029 C C . ASN A 1 267 ? -1.959 18.412 -23.727 1.00 81.69 267 ASN A C 1
ATOM 2031 O O . ASN A 1 267 ? -1.076 18.681 -22.918 1.00 81.69 267 ASN A O 1
ATOM 2035 N N . GLY A 1 268 ? -1.746 17.584 -24.756 1.00 75.94 268 GLY A N 1
ATOM 2036 C CA . GLY A 1 268 ? -0.494 16.840 -24.918 1.00 75.94 268 GLY A CA 1
ATOM 2037 C C . G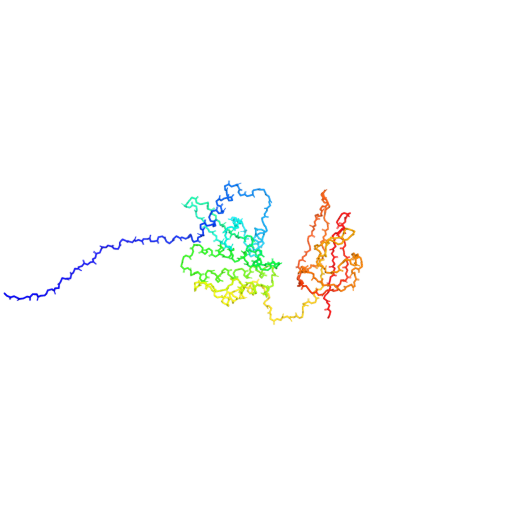LY A 1 268 ? -0.367 15.667 -23.937 1.00 75.94 268 GLY A C 1
ATOM 2038 O O . GLY A 1 268 ? 0.710 15.146 -23.705 1.00 75.94 268 GLY A O 1
ATOM 2039 N N . GLY A 1 269 ? -1.446 15.223 -23.299 1.00 79.06 269 GLY A N 1
ATOM 2040 C CA . GLY A 1 269 ? -1.433 13.955 -22.572 1.00 79.06 269 GLY A CA 1
ATOM 2041 C C . GLY A 1 269 ? -1.582 12.762 -23.519 1.00 79.06 269 GLY A C 1
ATOM 2042 O O . GLY A 1 269 ? -2.027 12.903 -24.658 1.00 79.06 269 GLY A O 1
ATOM 2043 N N . CYS A 1 270 ? -1.288 11.565 -23.022 1.00 85.75 270 CYS A N 1
ATOM 2044 C CA . CYS A 1 270 ? -1.568 10.316 -23.727 1.00 85.75 270 CYS A CA 1
ATOM 2045 C C . CYS A 1 270 ? -2.495 9.464 -22.877 1.00 85.75 270 CYS A C 1
ATOM 2047 O O . CYS A 1 270 ? -2.170 9.126 -21.741 1.00 85.75 270 CYS A O 1
ATOM 2049 N N . LYS A 1 271 ? -3.653 9.105 -23.430 1.00 87.44 271 LYS A N 1
ATOM 2050 C CA . LYS A 1 271 ? -4.485 8.055 -22.853 1.00 87.44 271 LYS A CA 1
ATOM 2051 C C . LYS A 1 271 ? -3.882 6.720 -23.256 1.00 87.44 271 LYS A C 1
ATOM 2053 O O . LYS A 1 271 ? -3.667 6.479 -24.444 1.00 87.44 271 LYS A O 1
ATOM 2058 N N . ASN A 1 272 ? -3.638 5.841 -22.299 1.00 88.44 272 ASN A N 1
ATOM 2059 C CA . ASN A 1 272 ? -2.990 4.560 -22.535 1.00 88.44 272 ASN A CA 1
ATOM 2060 C C . ASN A 1 272 ? -3.826 3.387 -22.006 1.00 88.44 272 ASN A C 1
ATOM 2062 O O . ASN A 1 272 ? -4.723 3.553 -21.183 1.00 88.44 272 ASN A O 1
ATOM 2066 N N . SER A 1 273 ? -3.546 2.207 -22.552 1.00 89.69 273 SER A N 1
ATOM 2067 C CA . SER A 1 273 ? -3.915 0.922 -21.972 1.00 89.69 273 SER A CA 1
ATOM 2068 C C . SER A 1 273 ? -2.677 0.353 -21.299 1.00 89.69 273 SER A C 1
ATOM 2070 O O . SER A 1 273 ? -1.637 0.206 -21.950 1.00 89.69 273 SER A O 1
ATOM 2072 N N . GLU A 1 274 ? -2.795 0.040 -20.013 1.00 89.75 274 GLU A N 1
ATOM 2073 C CA . GLU A 1 274 ? -1.710 -0.573 -19.256 1.00 89.75 274 GLU A CA 1
ATOM 2074 C C . GLU A 1 274 ? -1.519 -2.047 -19.633 1.00 89.75 274 GLU A C 1
ATOM 2076 O O . GLU A 1 274 ? -2.472 -2.745 -19.981 1.00 89.75 274 GLU A O 1
ATOM 2081 N N . SER A 1 275 ? -0.271 -2.503 -19.561 1.00 88.81 275 SER A N 1
ATOM 2082 C CA . SER A 1 275 ? 0.138 -3.910 -19.600 1.00 88.81 275 SER A CA 1
ATOM 2083 C C . SER A 1 275 ? 0.148 -4.516 -18.191 1.00 88.81 275 SER A C 1
ATOM 2085 O O . SER A 1 275 ? 0.130 -3.777 -17.201 1.00 88.81 275 SER A O 1
ATOM 2087 N N . ASN A 1 276 ? 0.189 -5.844 -18.062 1.00 81.56 276 ASN A N 1
ATOM 2088 C CA . ASN A 1 276 ? 0.147 -6.485 -16.745 1.00 81.56 276 ASN A CA 1
ATOM 2089 C C . ASN A 1 276 ? 1.487 -6.328 -16.026 1.00 81.56 276 ASN A C 1
ATOM 2091 O O . ASN A 1 276 ? 2.546 -6.421 -16.645 1.00 81.56 276 ASN A O 1
ATOM 2095 N N . ILE A 1 277 ? 1.445 -6.130 -14.708 1.00 80.38 277 ILE A N 1
ATOM 2096 C CA . ILE A 1 277 ? 2.640 -6.210 -13.864 1.00 80.38 277 ILE A CA 1
ATOM 2097 C C . ILE A 1 277 ? 2.967 -7.690 -13.655 1.00 80.38 277 ILE A C 1
ATOM 2099 O O . ILE A 1 277 ? 2.119 -8.450 -13.195 1.00 80.38 277 ILE A O 1
ATOM 2103 N N . ILE A 1 278 ? 4.193 -8.081 -13.998 1.00 80.06 278 ILE A N 1
ATOM 2104 C CA . ILE A 1 278 ? 4.697 -9.460 -13.884 1.00 80.06 278 ILE A CA 1
ATOM 2105 C C . ILE A 1 278 ? 5.816 -9.603 -12.848 1.00 80.06 278 ILE A C 1
ATOM 2107 O O . ILE A 1 278 ? 6.318 -10.699 -12.631 1.00 80.06 278 ILE A O 1
ATOM 2111 N N . GLY A 1 279 ? 6.217 -8.500 -12.217 1.00 80.19 279 GLY A N 1
ATOM 2112 C CA . GLY A 1 279 ? 7.244 -8.485 -11.186 1.00 80.19 279 GLY A CA 1
ATOM 2113 C C . GLY A 1 279 ? 7.743 -7.073 -10.904 1.00 80.19 279 GLY A C 1
ATOM 2114 O O . GLY A 1 279 ? 7.128 -6.080 -11.303 1.00 80.19 279 GLY A O 1
ATOM 2115 N N . GLY A 1 280 ? 8.894 -6.982 -10.250 1.00 82.38 280 GLY A N 1
ATOM 2116 C CA . GLY A 1 280 ? 9.545 -5.716 -9.945 1.00 82.38 280 GLY A CA 1
ATOM 2117 C C . GLY A 1 280 ? 11.058 -5.855 -9.889 1.00 82.38 280 GLY A C 1
ATOM 2118 O O . GLY A 1 280 ? 11.591 -6.926 -9.611 1.00 82.38 280 GLY A O 1
ATOM 2119 N N . LEU A 1 281 ? 11.742 -4.750 -10.154 1.00 83.88 281 LEU A N 1
ATOM 2120 C CA . LEU A 1 281 ? 13.180 -4.606 -10.013 1.00 83.88 281 LEU A CA 1
ATOM 2121 C C . LEU A 1 281 ? 13.472 -3.613 -8.896 1.00 83.88 281 LEU A C 1
ATOM 2123 O O . LEU A 1 281 ? 12.921 -2.510 -8.869 1.00 83.88 281 LEU A O 1
ATOM 2127 N N . SER A 1 282 ? 14.374 -3.990 -7.996 1.00 80.56 282 SER A N 1
ATOM 2128 C CA . SER A 1 282 ? 14.809 -3.136 -6.894 1.00 80.56 282 SER A CA 1
ATOM 2129 C C . SER A 1 282 ? 15.648 -1.961 -7.396 1.00 80.56 282 SER A C 1
ATOM 2131 O O . SER A 1 282 ? 16.366 -2.063 -8.395 1.00 80.56 282 SER A O 1
ATOM 2133 N N . ALA A 1 283 ? 15.614 -0.841 -6.671 1.00 80.00 283 ALA A N 1
ATOM 2134 C CA . ALA A 1 283 ? 16.503 0.286 -6.941 1.00 80.00 283 ALA A CA 1
ATOM 2135 C C . ALA A 1 283 ? 17.978 -0.157 -6.947 1.00 80.00 283 ALA A C 1
ATOM 2137 O O . ALA A 1 283 ? 18.361 -1.087 -6.240 1.00 80.00 283 ALA A O 1
ATOM 2138 N N . LYS A 1 284 ? 18.819 0.547 -7.711 1.00 85.81 284 LYS A N 1
ATOM 2139 C CA . LYS A 1 284 ? 20.258 0.281 -7.894 1.00 85.81 284 LYS A CA 1
ATOM 2140 C C . LYS A 1 284 ? 20.604 -1.022 -8.622 1.00 85.81 284 LYS A C 1
ATOM 2142 O O . LYS A 1 284 ? 21.789 -1.222 -8.894 1.00 85.81 284 LYS A O 1
ATOM 2147 N N . SER A 1 285 ? 19.626 -1.861 -8.974 1.00 88.12 285 SER A N 1
ATOM 2148 C CA . SER A 1 285 ? 19.868 -3.029 -9.829 1.00 88.12 285 SER A CA 1
ATOM 2149 C C . SER A 1 285 ? 20.401 -2.574 -11.184 1.00 88.12 285 SER A C 1
ATOM 2151 O O . SER A 1 285 ? 19.935 -1.571 -11.732 1.00 88.12 285 SER A O 1
ATOM 2153 N N . THR A 1 286 ? 21.387 -3.295 -11.710 1.00 93.56 286 THR A N 1
ATOM 2154 C CA . THR A 1 286 ? 21.854 -3.110 -13.086 1.00 93.56 286 THR A CA 1
ATOM 2155 C C . THR A 1 286 ? 21.013 -3.996 -13.990 1.00 93.56 286 THR A C 1
ATOM 2157 O O . THR A 1 286 ? 20.799 -5.164 -13.675 1.00 93.56 286 THR A O 1
ATOM 2160 N N . VAL A 1 287 ? 20.564 -3.452 -15.113 1.00 95.19 287 VAL A N 1
ATOM 2161 C CA . VAL A 1 287 ? 19.850 -4.188 -16.156 1.00 95.19 287 VAL A CA 1
ATOM 2162 C C . VAL A 1 287 ? 20.530 -3.983 -17.496 1.00 95.19 287 VAL A C 1
ATOM 2164 O O . VAL A 1 287 ? 21.124 -2.929 -17.739 1.00 95.19 287 VAL A O 1
ATOM 2167 N N . ARG A 1 288 ? 20.416 -4.977 -18.373 1.00 96.62 288 ARG A N 1
ATOM 2168 C CA . ARG A 1 288 ? 20.691 -4.819 -19.797 1.00 96.62 288 ARG A CA 1
ATOM 2169 C C . ARG A 1 288 ? 19.417 -4.348 -20.489 1.00 96.62 288 ARG A C 1
ATOM 2171 O O . ARG A 1 288 ? 18.353 -4.907 -20.246 1.00 96.62 288 ARG A O 1
ATOM 2178 N N . ILE A 1 289 ? 19.525 -3.343 -21.348 1.00 97.50 289 ILE A N 1
ATOM 2179 C CA . ILE A 1 289 ? 18.432 -2.913 -22.223 1.00 97.50 289 ILE A CA 1
ATOM 2180 C C . ILE A 1 289 ? 18.460 -3.783 -23.480 1.00 97.50 289 ILE A C 1
ATOM 2182 O O . ILE A 1 289 ? 19.451 -3.780 -24.210 1.00 97.50 289 ILE A O 1
ATOM 2186 N N . ASP A 1 290 ? 17.392 -4.526 -23.741 1.00 96.81 290 ASP A N 1
ATOM 2187 C CA . ASP A 1 290 ? 17.310 -5.411 -24.907 1.00 96.81 290 ASP A CA 1
ATOM 2188 C C . ASP A 1 290 ? 16.631 -4.741 -26.093 1.00 96.81 290 ASP A C 1
ATOM 2190 O O . ASP A 1 290 ? 17.053 -4.937 -27.230 1.00 96.81 290 ASP A O 1
ATOM 2194 N N . GLN A 1 291 ? 15.584 -3.962 -25.820 1.00 97.69 291 GLN A N 1
ATOM 2195 C CA . GLN A 1 291 ? 14.795 -3.258 -26.827 1.00 97.69 291 GLN A CA 1
ATOM 2196 C C . GLN A 1 291 ? 14.280 -1.942 -26.267 1.00 97.69 291 GLN A C 1
ATOM 2198 O O . GLN A 1 291 ? 13.962 -1.850 -25.078 1.00 97.69 291 GLN A O 1
ATOM 2203 N N . VAL A 1 292 ? 14.130 -0.945 -27.132 1.00 97.50 292 VAL A N 1
ATOM 2204 C CA . VAL A 1 292 ? 13.527 0.343 -26.785 1.00 97.50 292 VAL A CA 1
ATOM 2205 C C . VAL A 1 292 ? 12.242 0.540 -27.574 1.00 97.50 292 VAL A C 1
ATOM 2207 O O . VAL A 1 292 ? 12.148 0.231 -28.758 1.00 97.50 292 VAL A O 1
ATOM 2210 N N . TYR A 1 293 ? 11.227 1.078 -26.908 1.00 96.56 293 TYR A N 1
ATOM 2211 C CA . TYR A 1 293 ? 9.934 1.359 -27.506 1.00 96.56 293 TYR A CA 1
ATOM 2212 C C . TYR A 1 293 ? 9.477 2.775 -27.170 1.00 96.56 293 TYR A C 1
ATOM 2214 O O . TYR A 1 293 ? 9.354 3.154 -26.002 1.00 96.56 293 TYR A O 1
ATOM 2222 N N . ARG A 1 294 ? 9.179 3.547 -28.215 1.00 95.62 294 ARG A N 1
ATOM 2223 C CA . ARG A 1 294 ? 8.469 4.822 -28.107 1.00 95.62 294 ARG A CA 1
ATOM 2224 C C . ARG A 1 294 ? 6.981 4.569 -28.228 1.00 95.62 294 ARG A C 1
ATOM 2226 O O . ARG A 1 294 ? 6.544 3.869 -29.138 1.00 95.62 294 ARG A O 1
ATOM 2233 N N . LEU A 1 295 ? 6.199 5.164 -27.337 1.00 92.00 295 LEU A N 1
ATOM 2234 C CA . LEU A 1 295 ? 4.751 5.049 -27.415 1.00 92.00 295 LEU A CA 1
ATOM 2235 C C . LEU A 1 295 ? 4.228 5.691 -28.717 1.00 92.00 295 LEU A C 1
ATOM 2237 O O . LEU A 1 295 ? 4.605 6.807 -29.058 1.00 92.00 295 LEU A O 1
ATOM 2241 N N . GLU A 1 296 ? 3.357 4.997 -29.448 1.00 87.19 296 GLU A N 1
ATOM 2242 C CA . GLU A 1 296 ? 2.829 5.490 -30.727 1.00 87.19 296 GLU A CA 1
ATOM 2243 C C . GLU A 1 296 ? 1.991 6.775 -30.579 1.00 87.19 296 GLU A C 1
ATOM 2245 O O . GLU A 1 296 ? 1.215 6.923 -29.634 1.00 87.19 296 GLU A O 1
ATOM 2250 N N . GLY A 1 297 ? 2.112 7.680 -31.557 1.00 83.31 297 GLY A N 1
ATOM 2251 C CA . GLY A 1 297 ? 1.409 8.968 -31.624 1.00 83.31 297 GLY A CA 1
ATOM 2252 C C . GLY A 1 297 ? 2.359 10.161 -31.500 1.00 83.31 297 GLY A C 1
ATOM 2253 O O . GLY A 1 297 ? 3.342 10.087 -30.767 1.00 83.31 297 GLY A O 1
ATOM 2254 N N . ASP A 1 298 ? 2.056 11.261 -32.201 1.00 81.31 298 ASP A N 1
ATOM 2255 C CA . ASP A 1 298 ? 2.973 12.399 -32.396 1.00 81.31 298 ASP A CA 1
ATOM 2256 C C . ASP A 1 298 ? 3.609 12.872 -31.083 1.00 81.31 298 ASP A C 1
ATOM 2258 O O . ASP A 1 298 ? 4.828 12.852 -30.935 1.00 81.31 298 ASP A O 1
ATOM 2262 N N . TRP A 1 299 ? 2.785 13.193 -30.084 1.00 86.62 299 TRP A N 1
ATOM 2263 C CA . TRP A 1 299 ? 3.277 13.602 -28.765 1.00 86.62 299 TRP A CA 1
ATOM 2264 C C . TRP A 1 299 ? 3.562 12.426 -27.817 1.00 86.62 299 TRP A C 1
ATOM 2266 O O . TRP A 1 299 ? 4.334 12.531 -26.868 1.00 86.62 299 TRP A O 1
ATOM 2276 N N . CYS A 1 300 ? 2.952 11.269 -28.053 1.00 88.75 300 CYS A N 1
ATOM 2277 C CA . CYS A 1 300 ? 3.164 10.106 -27.197 1.00 88.75 300 CYS A CA 1
ATOM 2278 C C . CYS A 1 300 ? 4.554 9.494 -27.379 1.00 88.75 300 CYS A C 1
ATOM 2280 O O . CYS A 1 300 ? 5.087 8.908 -26.440 1.00 88.75 300 CYS A O 1
ATOM 2282 N N . SER A 1 301 ? 5.189 9.739 -28.522 1.00 91.19 301 SER A N 1
ATOM 2283 C CA . SER A 1 301 ? 6.543 9.281 -28.844 1.00 91.19 301 SER A CA 1
ATOM 2284 C C . SER A 1 301 ? 7.635 9.754 -27.870 1.00 91.19 301 SER A C 1
ATOM 2286 O O . SER A 1 301 ? 8.737 9.194 -27.854 1.00 91.19 301 SER A O 1
ATOM 2288 N N . HIS A 1 302 ? 7.330 10.740 -27.019 1.00 93.19 302 HIS A N 1
ATOM 2289 C CA . HIS A 1 302 ? 8.191 11.186 -25.928 1.00 93.19 302 HIS A CA 1
ATOM 2290 C C . HIS A 1 302 ? 8.244 10.200 -24.749 1.00 93.19 302 HIS A C 1
ATOM 2292 O O . HIS A 1 302 ? 9.207 10.229 -23.989 1.00 93.19 302 HIS A O 1
ATOM 2298 N N . PHE A 1 303 ? 7.252 9.321 -24.573 1.00 93.50 303 PHE A N 1
ATOM 2299 C CA . PHE A 1 303 ? 7.233 8.326 -23.497 1.00 93.50 303 PHE A CA 1
ATOM 2300 C C . PHE A 1 303 ? 8.011 7.077 -23.911 1.00 93.50 303 PHE A C 1
ATOM 2302 O O . PHE A 1 303 ? 7.609 6.360 -24.832 1.00 93.50 303 PHE A O 1
ATOM 2309 N N . ILE A 1 304 ? 9.104 6.806 -23.199 1.00 96.81 304 ILE A N 1
ATOM 2310 C CA . ILE A 1 304 ? 10.039 5.733 -23.530 1.00 96.81 304 ILE A CA 1
ATOM 2311 C C . ILE A 1 304 ? 9.851 4.547 -22.592 1.00 96.81 304 ILE A C 1
ATOM 2313 O O . ILE A 1 304 ? 9.869 4.679 -21.364 1.00 96.81 304 ILE A O 1
ATOM 2317 N N . TRP A 1 305 ? 9.724 3.376 -23.196 1.00 97.44 305 TRP A N 1
ATOM 2318 C CA . TRP A 1 305 ? 9.743 2.077 -22.545 1.00 97.44 305 TRP A CA 1
ATOM 2319 C C . TRP A 1 305 ? 10.961 1.293 -23.013 1.00 97.44 305 TRP A C 1
ATOM 2321 O O . TRP A 1 305 ? 11.444 1.490 -24.125 1.00 97.44 305 TRP A O 1
ATOM 2331 N N . ALA A 1 306 ? 11.443 0.393 -22.168 1.00 97.75 306 ALA A N 1
ATOM 2332 C CA . ALA A 1 306 ? 12.520 -0.514 -22.522 1.00 97.75 306 ALA A CA 1
ATOM 2333 C C . ALA A 1 306 ? 12.192 -1.924 -22.058 1.00 97.75 306 ALA A C 1
ATOM 2335 O O . ALA A 1 306 ? 11.723 -2.109 -20.932 1.00 97.75 306 ALA A O 1
ATOM 2336 N N . GLN A 1 307 ? 12.467 -2.903 -22.913 1.00 97.69 307 GLN A N 1
ATOM 2337 C CA . GLN A 1 307 ? 12.609 -4.277 -22.477 1.00 97.69 307 GLN A CA 1
ATOM 2338 C C . GLN A 1 307 ? 13.970 -4.413 -21.805 1.00 97.69 307 GLN A C 1
ATOM 2340 O O . GLN A 1 307 ? 14.987 -3.979 -22.348 1.00 97.69 307 GLN A O 1
ATOM 2345 N N . VAL A 1 308 ? 13.974 -4.989 -20.614 1.00 96.94 308 VAL A N 1
ATOM 2346 C CA . VAL A 1 308 ? 15.165 -5.204 -19.808 1.00 96.94 308 VAL A CA 1
ATOM 2347 C C . VAL A 1 308 ? 15.335 -6.673 -19.493 1.00 96.94 308 VAL A C 1
ATOM 2349 O O . VAL A 1 308 ? 14.346 -7.372 -19.278 1.00 96.94 308 VAL A O 1
ATOM 2352 N N . SER A 1 309 ? 16.590 -7.091 -19.386 1.00 94.94 309 SER A N 1
ATOM 2353 C CA . SER A 1 309 ? 16.996 -8.375 -18.827 1.00 94.94 309 SER A CA 1
ATOM 2354 C C . SER A 1 309 ? 17.962 -8.159 -17.660 1.00 94.94 309 SER A C 1
ATOM 2356 O O . SER A 1 309 ? 18.682 -7.149 -17.626 1.00 94.94 309 SER A O 1
ATOM 2358 N N . PRO A 1 310 ? 18.002 -9.089 -16.694 1.00 86.94 310 PRO A N 1
ATOM 2359 C CA . PRO A 1 310 ? 19.024 -9.069 -15.660 1.00 86.94 310 PRO A CA 1
ATOM 2360 C C . PRO A 1 310 ? 20.422 -9.191 -16.273 1.00 86.94 310 PRO A C 1
ATOM 2362 O O . PRO A 1 310 ? 20.610 -9.739 -17.361 1.00 86.94 310 PRO A O 1
ATOM 2365 N N . VAL A 1 311 ? 21.410 -8.648 -15.567 1.00 85.31 311 VAL A N 1
ATOM 2366 C CA . VAL A 1 311 ? 22.818 -8.891 -15.890 1.00 85.31 311 VAL A CA 1
ATOM 2367 C C . VAL A 1 311 ? 23.212 -10.229 -15.260 1.00 85.31 311 VAL A C 1
ATOM 2369 O O . VAL A 1 311 ? 22.935 -10.383 -14.069 1.00 85.31 311 VAL A O 1
ATOM 2372 N N . PRO A 1 312 ? 23.817 -11.158 -16.023 1.00 67.88 312 PRO A N 1
ATOM 2373 C CA . PRO A 1 312 ? 24.355 -12.408 -15.483 1.00 67.88 312 PRO A CA 1
ATOM 2374 C C . PRO A 1 312 ? 25.386 -12.198 -14.368 1.00 67.88 312 PRO A C 1
ATOM 2376 O O . PRO A 1 312 ? 26.056 -11.134 -14.362 1.00 67.88 312 PRO A O 1
#

Radius of gyration: 27.11 Å; chains: 1; bounding box: 55×40×120 Å

Foldseek 3Di:
DDDDDDDDPDDPDDDPPPPPPPPQLWPDDPQQLVQLVVCVVVPVPPPDDDDPLRVLLCLLCVLVPHHSPFEAETARLPDPAKAWDADPCPVVRDGTTYIYGHPVRLCVLLPPFVLRSLLRSQLRVQCVVVVVSNCPVQFLQRSSLSSLLRSLLSSLSVQGDLVSSLVSLQVVQDPDPPSHDHSVSSNVSSVVSSVVSPHDDPPDPPPVPFDWAKWWQAFDDVAGDPPGQWPPCRVDDLVRQAQDKTFGQAKTFGFRDCWEFPDQDPVLDTDTDDGDGPGMDGGRFIWHFHDKDQHDDDSSSRTIMTTTTHDD

Sequence (312 aa):
MYRRTLLQTIACLLGFAGMLMAFDARAYSAVARSCIRAELKHGLKTGITQSEAESRIYEIANSIGLAPSGIVVVDCGSLHDGEALYSDGQDGFPQGEYIVYNESWVRLAAGTDPTQLYFILGHEFGHLVNRHALKPNVSQHDKELQADAFGACAVARMNGNWDALEELVRKLRGDFPTNYPSADESVEAAKRSYASCGGVLTAEAGEPQEASGWIYVGVYDNGWSSSSTLSGLDAYSPEDLEGQYLKLNRGANLRDGPFKATAQLANGGCKNSESNIIGGLSAKSTVRIDQVYRLEGDWCSHFIWAQVSPVP

Secondary structure (DSSP, 8-state):
------------------------S----HHHHHHHHHHHHT----SS---HHHHHHHHHHHHTT---TTEEEEE-TTSSSEEEEEE-STTSSPPEEEEEE-HHHHHHHHTT-HHHHHHHHHHHHHHHHTTGGG-TTS-HHHHHHHHHHHHHHHHHHTT--HHHHHHHHHHHSSS--TTSPPHHHHHHHHHHHHHHTT----S---SS----EEEEEEEBSSSB-TT-SBSSGGG--GGGGTT-EEEBSS-EEEESS--EEEEE-TTS-EEEEPPPEEEEE-TT-EEEEEEEEEPSSTTGGGEEEEEEEE--